Protein AF-A0A815U1X1-F1 (afdb_monomer_lite)

Radius of gyration: 71.99 Å; chains: 1; bounding box: 160×28×214 Å

Structure (mmCIF, N/CA/C/O backbone):
data_AF-A0A815U1X1-F1
#
_entry.id   AF-A0A815U1X1-F1
#
loop_
_atom_site.group_PDB
_atom_site.id
_atom_site.type_symbol
_atom_site.label_atom_id
_atom_site.label_alt_id
_atom_site.label_comp_id
_atom_site.label_asym_id
_atom_site.label_entity_id
_atom_site.label_seq_id
_atom_site.pdbx_PDB_ins_code
_atom_site.Cartn_x
_atom_site.Cartn_y
_atom_site.Cartn_z
_atom_site.occupancy
_atom_site.B_iso_or_equiv
_atom_site.auth_seq_id
_atom_site.auth_comp_id
_atom_site.auth_asym_id
_atom_site.auth_atom_id
_atom_site.pdbx_PDB_model_num
ATOM 1 N N . MET A 1 1 ? 58.612 -5.888 -75.282 1.00 48.06 1 MET A N 1
ATOM 2 C CA . MET A 1 1 ? 57.190 -5.594 -75.010 1.00 48.06 1 MET A CA 1
ATOM 3 C C . MET A 1 1 ? 57.140 -4.484 -73.972 1.00 48.06 1 MET A C 1
ATOM 5 O O . MET A 1 1 ? 57.534 -4.739 -72.843 1.00 48.06 1 MET A O 1
ATOM 9 N N . LEU A 1 2 ? 56.765 -3.254 -74.343 1.00 47.25 2 LEU A N 1
ATOM 10 C CA . LEU A 1 2 ? 56.445 -2.234 -73.338 1.00 47.25 2 LEU A CA 1
ATOM 11 C C . LEU A 1 2 ? 55.092 -2.602 -72.718 1.00 47.25 2 LEU A C 1
ATOM 13 O O . LEU A 1 2 ? 54.113 -2.748 -73.446 1.00 47.25 2 LEU A O 1
ATOM 17 N N . ALA A 1 3 ? 55.050 -2.775 -71.399 1.00 50.69 3 ALA A N 1
ATOM 18 C CA . ALA A 1 3 ? 53.805 -2.971 -70.672 1.00 50.69 3 ALA A CA 1
ATOM 19 C C . ALA A 1 3 ? 53.065 -1.628 -70.589 1.00 50.69 3 ALA A C 1
ATOM 21 O O . ALA A 1 3 ? 53.563 -0.683 -69.979 1.00 50.69 3 ALA A O 1
ATOM 22 N N . ALA A 1 4 ? 51.900 -1.525 -71.229 1.00 53.97 4 ALA A N 1
ATOM 23 C CA . ALA A 1 4 ? 50.999 -0.398 -71.025 1.00 53.97 4 ALA A CA 1
ATOM 24 C C . ALA A 1 4 ? 50.339 -0.545 -69.646 1.00 53.97 4 ALA A C 1
ATOM 26 O O . ALA A 1 4 ? 49.766 -1.592 -69.345 1.00 53.97 4 ALA A O 1
ATOM 27 N N . VAL A 1 5 ? 50.427 0.491 -68.809 1.00 54.84 5 VAL A N 1
ATOM 28 C CA . VAL A 1 5 ? 49.769 0.525 -67.495 1.00 54.84 5 VAL A CA 1
ATOM 29 C C . VAL A 1 5 ? 48.574 1.467 -67.596 1.00 54.84 5 VAL A C 1
ATOM 31 O O . VAL A 1 5 ? 48.731 2.652 -67.896 1.00 54.84 5 VAL A O 1
ATOM 34 N N . ALA A 1 6 ? 47.372 0.936 -67.376 1.00 53.78 6 ALA A N 1
ATOM 35 C CA . ALA A 1 6 ? 46.164 1.740 -67.255 1.00 53.78 6 ALA A CA 1
ATOM 36 C C . ALA A 1 6 ? 46.082 2.291 -65.826 1.00 53.78 6 ALA A C 1
ATOM 38 O O . ALA A 1 6 ? 45.964 1.523 -64.872 1.00 53.78 6 ALA A O 1
ATOM 39 N N . VAL A 1 7 ? 46.154 3.615 -65.676 1.00 57.34 7 VAL A N 1
ATOM 40 C CA . VAL A 1 7 ? 45.977 4.281 -64.378 1.00 57.34 7 VAL A CA 1
ATOM 41 C C . VAL A 1 7 ? 44.582 4.912 -64.352 1.00 57.34 7 VAL A C 1
ATOM 43 O O . VAL A 1 7 ? 44.290 5.757 -65.206 1.00 57.34 7 VAL A O 1
ATOM 46 N N . PRO A 1 8 ? 43.694 4.519 -63.421 1.00 58.81 8 PRO A N 1
ATOM 47 C CA . PRO A 1 8 ? 42.393 5.161 -63.276 1.00 58.81 8 PRO A CA 1
ATOM 48 C C . PRO A 1 8 ? 42.561 6.600 -62.769 1.00 58.81 8 PRO A C 1
ATOM 50 O O . PRO A 1 8 ? 43.298 6.854 -61.818 1.00 58.81 8 PRO A O 1
ATOM 53 N N . VAL A 1 9 ? 41.870 7.549 -63.404 1.00 64.00 9 VAL A N 1
ATOM 54 C CA . VAL A 1 9 ? 41.853 8.969 -63.030 1.00 64.00 9 VAL A CA 1
ATOM 55 C C . VAL A 1 9 ? 40.428 9.385 -62.683 1.00 64.00 9 VAL A C 1
ATOM 57 O O . VAL A 1 9 ? 39.511 9.251 -63.496 1.00 64.00 9 VAL A O 1
ATOM 60 N N . LEU A 1 10 ? 40.257 9.909 -61.468 1.00 64.38 10 LEU A N 1
ATOM 61 C CA . LEU A 1 10 ? 39.007 10.484 -60.978 1.00 64.38 10 LEU A CA 1
ATOM 62 C C . LEU A 1 10 ? 38.725 11.812 -61.696 1.00 64.38 10 LEU A C 1
ATOM 64 O O . LEU A 1 10 ? 39.576 12.701 -61.682 1.00 64.38 10 LEU A O 1
ATOM 68 N N . LEU A 1 11 ? 37.549 11.953 -62.315 1.00 57.94 11 LEU A N 1
ATOM 69 C CA . LEU A 1 11 ? 37.237 13.099 -63.181 1.00 57.94 11 LEU A CA 1
ATOM 70 C C . LEU A 1 11 ? 36.254 14.091 -62.556 1.00 57.94 11 LEU A C 1
ATOM 72 O O . LEU A 1 11 ? 36.416 15.298 -62.719 1.00 57.94 11 LEU A O 1
ATOM 76 N N . SER A 1 12 ? 35.214 13.607 -61.872 1.00 61.78 12 SER A N 1
ATOM 77 C CA . SER A 1 12 ? 34.188 14.466 -61.270 1.00 61.78 12 SER A CA 1
ATOM 78 C C . SER A 1 12 ? 33.298 13.687 -60.298 1.00 61.78 12 SER A C 1
ATOM 80 O O . SER A 1 12 ? 32.981 12.522 -60.550 1.00 61.78 12 SER A O 1
ATOM 82 N N . ILE A 1 13 ? 32.868 14.354 -59.222 1.00 64.38 13 ILE A N 1
ATOM 83 C CA . ILE A 1 13 ? 31.785 13.919 -58.332 1.00 64.38 13 ILE A CA 1
ATOM 84 C C . ILE A 1 13 ? 30.578 14.806 -58.650 1.00 64.38 13 ILE A C 1
ATOM 86 O O . ILE A 1 13 ? 30.693 16.031 -58.566 1.00 64.38 13 ILE A O 1
ATOM 90 N N . LYS A 1 14 ? 29.446 14.218 -59.045 1.00 59.94 14 LYS A N 1
ATOM 91 C CA . LYS A 1 14 ? 28.206 14.954 -59.350 1.00 59.94 14 LYS A CA 1
ATOM 92 C C . LYS A 1 14 ? 27.026 14.440 -58.529 1.00 59.94 14 LYS A C 1
ATOM 94 O O . LYS A 1 14 ? 26.988 13.272 -58.163 1.00 59.94 14 LYS A O 1
ATOM 99 N N . ASP A 1 15 ? 26.118 15.380 -58.266 1.00 56.38 15 ASP A N 1
ATOM 100 C CA . ASP A 1 15 ? 24.797 15.276 -57.642 1.00 56.38 15 ASP A CA 1
ATOM 101 C C . ASP A 1 15 ? 24.687 14.403 -56.387 1.00 56.38 15 ASP A C 1
ATOM 103 O O . ASP A 1 15 ? 24.644 13.177 -56.423 1.00 56.38 15 ASP A O 1
ATOM 107 N N . LYS A 1 16 ? 24.562 15.095 -55.248 1.00 64.31 16 LYS A N 1
ATOM 108 C CA . LYS A 1 16 ? 24.238 14.521 -53.945 1.00 64.31 16 LYS A CA 1
ATOM 109 C C . LYS A 1 16 ? 22.719 14.522 -53.781 1.00 64.31 16 LYS A C 1
ATOM 111 O O . LYS A 1 16 ? 22.148 15.471 -53.245 1.00 64.31 16 LYS A O 1
ATOM 116 N N . ALA A 1 17 ? 22.050 13.494 -54.292 1.00 61.47 17 ALA A N 1
ATOM 117 C CA . ALA A 1 17 ? 20.625 13.314 -54.034 1.00 61.47 17 ALA A CA 1
ATOM 118 C C . ALA A 1 17 ? 20.450 12.715 -52.632 1.00 61.47 17 ALA A C 1
ATOM 120 O O . ALA A 1 17 ? 20.923 11.607 -52.365 1.00 61.47 17 ALA A O 1
ATOM 121 N N . THR A 1 18 ? 19.789 13.455 -51.740 1.00 78.25 18 THR A N 1
ATOM 122 C CA . THR A 1 18 ? 19.494 12.999 -50.378 1.00 78.25 18 THR A CA 1
ATOM 123 C C . THR A 1 18 ? 18.019 12.641 -50.273 1.00 78.25 18 THR A C 1
ATOM 125 O O . THR A 1 18 ? 17.157 13.501 -50.448 1.00 78.25 18 THR A O 1
ATOM 128 N N . LYS A 1 19 ? 17.720 11.378 -49.965 1.00 85.44 19 LYS A N 1
ATOM 129 C CA . LYS A 1 19 ? 16.368 10.927 -49.621 1.00 85.44 19 LYS A CA 1
ATOM 130 C C . LYS A 1 19 ? 16.269 10.741 -48.112 1.00 85.44 19 LYS A C 1
ATOM 132 O O . LYS A 1 19 ? 17.116 10.075 -47.521 1.00 85.44 19 LYS A O 1
ATOM 137 N N . THR A 1 20 ? 15.214 11.285 -47.518 1.00 90.25 20 THR A N 1
ATOM 138 C CA . THR A 1 20 ? 14.923 11.154 -46.087 1.00 90.25 20 THR A CA 1
ATOM 139 C C . THR A 1 20 ? 13.745 10.211 -45.884 1.00 90.25 20 THR A C 1
ATOM 141 O O . THR A 1 20 ? 12.728 10.325 -46.569 1.00 90.25 20 THR A O 1
ATOM 144 N N . GLU A 1 21 ? 13.878 9.281 -44.947 1.00 89.94 21 GLU A N 1
ATOM 145 C CA . GLU A 1 21 ? 12.847 8.313 -44.576 1.00 89.94 21 GLU A CA 1
ATOM 146 C C . GLU A 1 21 ? 12.714 8.277 -43.050 1.00 89.94 21 GLU A C 1
ATOM 148 O O . GLU A 1 21 ? 13.708 8.100 -42.348 1.00 89.94 21 GLU A O 1
ATOM 153 N N . LEU A 1 22 ? 11.498 8.457 -42.529 1.00 89.31 22 LEU A N 1
ATOM 154 C CA . LEU A 1 22 ? 11.215 8.307 -41.102 1.00 89.31 22 LEU A CA 1
ATOM 155 C C . LEU A 1 22 ? 10.806 6.858 -40.825 1.00 89.31 22 LEU A C 1
ATOM 157 O O . LEU A 1 22 ? 9.785 6.390 -41.326 1.00 89.31 22 LEU A O 1
ATOM 161 N N . LEU A 1 23 ? 11.608 6.159 -40.033 1.00 84.44 23 LEU A N 1
ATOM 162 C CA . LEU A 1 23 ? 11.373 4.782 -39.621 1.00 84.44 23 LEU A CA 1
ATOM 163 C C . LEU A 1 23 ? 10.485 4.726 -38.366 1.00 84.44 23 LEU A C 1
ATOM 165 O O . LEU A 1 23 ? 10.439 5.688 -37.584 1.00 84.44 23 LEU A O 1
ATOM 169 N N . PRO A 1 24 ? 9.798 3.592 -38.127 1.00 77.44 24 PRO A N 1
ATOM 170 C CA . PRO A 1 24 ? 9.065 3.380 -36.885 1.00 77.44 24 PRO A CA 1
ATOM 171 C C . PRO A 1 24 ? 9.994 3.526 -35.670 1.00 77.44 24 PRO A C 1
ATOM 173 O O . PRO A 1 24 ? 11.167 3.162 -35.720 1.00 77.44 24 PRO A O 1
ATOM 176 N N . GLY A 1 25 ? 9.480 4.105 -34.584 1.00 74.69 25 GLY A N 1
ATOM 177 C CA . GLY A 1 25 ? 10.291 4.439 -33.408 1.00 74.69 25 GLY A CA 1
ATOM 178 C C . GLY A 1 25 ? 11.064 5.762 -33.513 1.00 74.69 25 GLY A C 1
ATOM 179 O O . GLY A 1 25 ? 11.839 6.072 -32.619 1.00 74.69 25 GLY A O 1
ATOM 180 N N . GLY A 1 26 ? 10.846 6.570 -34.559 1.00 84.12 26 GLY A N 1
ATOM 181 C CA . GLY A 1 26 ? 11.350 7.951 -34.633 1.00 84.12 26 GLY A CA 1
ATOM 182 C C . GLY A 1 26 ? 12.778 8.099 -35.167 1.00 84.12 26 GLY A C 1
ATOM 183 O O . GLY A 1 26 ? 13.340 9.193 -35.123 1.00 84.12 26 GLY A O 1
ATOM 184 N N . VAL A 1 27 ? 13.365 7.021 -35.692 1.00 88.31 27 VAL A N 1
ATOM 185 C CA . VAL A 1 27 ? 14.678 7.060 -36.347 1.00 88.31 27 VAL A CA 1
ATOM 186 C C . VAL A 1 27 ? 14.530 7.618 -37.756 1.00 88.31 27 VAL A C 1
ATOM 188 O O . VAL A 1 27 ? 13.728 7.138 -38.548 1.00 88.31 27 VAL A O 1
ATOM 191 N N . THR A 1 28 ? 15.326 8.620 -38.100 1.00 92.06 28 THR A N 1
ATOM 192 C CA . THR A 1 28 ? 15.390 9.183 -39.449 1.00 92.06 28 THR A CA 1
ATOM 193 C C . THR A 1 28 ? 16.570 8.583 -40.202 1.00 92.06 28 THR A C 1
ATOM 195 O O . THR A 1 28 ? 17.709 8.653 -39.742 1.00 92.06 28 THR A O 1
ATOM 198 N N . LYS A 1 29 ? 16.311 8.010 -41.374 1.00 91.56 29 LYS A N 1
ATOM 199 C CA . LYS A 1 29 ? 17.320 7.498 -42.300 1.00 91.56 29 LYS A CA 1
ATOM 200 C C . LYS A 1 29 ? 17.546 8.508 -43.423 1.00 91.56 29 LYS A C 1
ATOM 202 O O . LYS A 1 29 ? 16.625 8.829 -44.173 1.00 91.56 29 LYS A O 1
ATOM 207 N N . TYR A 1 30 ? 18.787 8.945 -43.585 1.00 89.94 30 TYR A N 1
ATOM 208 C CA . TYR A 1 30 ? 19.246 9.710 -44.739 1.00 89.94 30 TYR A CA 1
ATOM 209 C C . TYR A 1 30 ? 19.979 8.778 -45.696 1.00 89.94 30 TYR A C 1
ATOM 211 O O . TYR A 1 30 ? 20.942 8.115 -45.316 1.00 89.94 30 TYR A O 1
ATOM 219 N N . THR A 1 31 ? 19.520 8.728 -46.940 1.00 90.50 31 THR A N 1
ATOM 220 C CA . THR A 1 31 ? 20.184 8.009 -48.028 1.00 90.50 31 THR A CA 1
ATOM 221 C C . THR A 1 31 ? 20.837 9.029 -48.936 1.00 90.50 31 THR A C 1
ATOM 223 O O . THR A 1 31 ? 20.145 9.891 -49.475 1.00 90.50 31 THR A O 1
ATOM 226 N N . THR A 1 32 ? 22.151 8.939 -49.094 1.00 86.56 32 THR A N 1
ATOM 227 C CA . THR A 1 32 ? 22.923 9.811 -49.978 1.00 86.56 32 THR A CA 1
ATOM 228 C C . THR A 1 32 ? 23.381 9.005 -51.184 1.00 86.56 32 THR A C 1
ATOM 230 O O . THR A 1 32 ? 24.134 8.047 -51.023 1.00 86.56 32 THR A O 1
ATOM 233 N N . MET A 1 33 ? 22.966 9.401 -52.387 1.00 82.56 33 MET A N 1
ATOM 234 C CA . MET A 1 33 ? 23.568 8.889 -53.620 1.00 82.56 33 MET A CA 1
ATOM 235 C C . MET A 1 33 ? 24.713 9.799 -54.050 1.00 82.56 33 MET A C 1
ATOM 237 O O . MET A 1 33 ? 24.538 11.012 -54.132 1.00 82.56 33 MET A O 1
ATOM 241 N N . THR A 1 34 ? 25.874 9.210 -54.327 1.00 82.25 34 THR A N 1
ATOM 242 C CA . THR A 1 34 ? 27.040 9.911 -54.876 1.00 82.25 34 THR A CA 1
ATOM 243 C C . THR A 1 34 ? 27.426 9.282 -56.207 1.00 82.25 34 THR A C 1
ATOM 245 O O . THR A 1 34 ? 27.754 8.095 -56.254 1.00 82.25 34 THR A O 1
ATOM 248 N N . GLN A 1 35 ? 27.410 10.070 -57.285 1.00 80.81 35 GLN A N 1
ATOM 249 C CA . GLN A 1 35 ? 27.898 9.637 -58.591 1.00 80.81 35 GLN A CA 1
ATOM 250 C C . GLN A 1 35 ? 29.371 10.020 -58.755 1.00 80.81 35 GLN A C 1
ATOM 252 O O . GLN A 1 35 ? 29.742 11.191 -58.650 1.00 80.81 35 GLN A O 1
ATOM 257 N N . THR A 1 36 ? 30.206 9.032 -59.060 1.00 80.12 36 THR A N 1
ATOM 258 C CA . THR A 1 36 ? 31.642 9.201 -59.285 1.00 80.12 36 THR A CA 1
ATOM 259 C C . THR A 1 36 ? 31.995 8.765 -60.698 1.00 80.12 36 THR A C 1
ATOM 261 O O . THR A 1 36 ? 31.753 7.621 -61.071 1.00 80.12 36 THR A O 1
ATOM 264 N N . ASN A 1 37 ? 32.577 9.665 -61.488 1.00 76.81 37 ASN A N 1
ATOM 265 C CA . ASN A 1 37 ? 33.017 9.355 -62.846 1.00 76.81 37 ASN A CA 1
ATOM 266 C C . ASN A 1 37 ? 34.539 9.173 -62.888 1.00 76.81 37 ASN A C 1
ATOM 268 O O . ASN A 1 37 ? 35.291 10.084 -62.523 1.00 76.81 37 ASN A O 1
ATOM 272 N N . THR A 1 38 ? 34.976 8.015 -63.377 1.00 72.56 38 THR A N 1
ATOM 273 C CA . THR A 1 38 ? 36.385 7.627 -63.506 1.00 72.56 38 THR A CA 1
ATOM 274 C C . THR A 1 38 ? 36.670 7.286 -64.962 1.00 72.56 38 THR A C 1
ATOM 276 O O . THR A 1 38 ? 35.846 6.687 -65.645 1.00 72.56 38 THR A O 1
ATOM 279 N N . THR A 1 39 ? 37.844 7.650 -65.460 1.00 68.25 39 THR A N 1
ATOM 280 C CA . THR A 1 39 ? 38.294 7.258 -66.802 1.00 68.25 39 THR A CA 1
ATOM 281 C C . THR A 1 39 ? 39.676 6.632 -66.671 1.00 68.25 39 THR A C 1
ATOM 283 O O . THR A 1 39 ? 40.461 7.032 -65.806 1.00 68.25 39 THR A O 1
ATOM 286 N N . ALA A 1 40 ? 40.004 5.654 -67.507 1.00 61.97 40 ALA A N 1
ATOM 287 C CA . ALA A 1 40 ? 41.364 5.132 -67.552 1.00 61.97 40 ALA A CA 1
ATOM 288 C C . ALA A 1 40 ? 42.228 6.025 -68.455 1.00 61.97 40 ALA A C 1
ATOM 290 O O . ALA A 1 40 ? 41.825 6.380 -69.566 1.00 61.97 40 ALA A O 1
ATOM 291 N N . ARG A 1 41 ? 43.423 6.394 -67.978 1.00 59.72 41 ARG A N 1
ATOM 292 C CA . ARG A 1 41 ? 44.488 6.932 -68.831 1.00 59.72 41 ARG A CA 1
ATOM 293 C C . ARG A 1 41 ? 45.467 5.812 -69.147 1.00 59.72 41 ARG A C 1
ATOM 295 O O . ARG A 1 41 ? 46.043 5.218 -68.234 1.00 59.72 41 ARG A O 1
ATOM 302 N N . VAL A 1 42 ? 45.667 5.541 -70.433 1.00 56.12 42 VAL A N 1
ATOM 303 C CA . VAL A 1 42 ? 46.695 4.605 -70.896 1.00 56.12 42 VAL A CA 1
ATOM 304 C C . VAL A 1 42 ? 47.995 5.382 -71.082 1.00 56.12 42 VAL A C 1
ATOM 306 O O . VAL A 1 42 ? 48.084 6.282 -71.920 1.00 56.12 42 VAL A O 1
ATOM 309 N N . LEU A 1 43 ? 49.004 5.059 -70.274 1.00 54.38 43 LEU A N 1
ATOM 310 C CA . LEU A 1 43 ? 50.344 5.629 -70.397 1.00 54.38 43 LEU A CA 1
ATOM 311 C C . LEU A 1 43 ? 51.246 4.654 -71.160 1.00 54.38 43 LEU A C 1
ATOM 313 O O . LEU A 1 43 ? 51.447 3.516 -70.732 1.00 54.38 43 LEU A O 1
ATOM 317 N N . ALA A 1 44 ? 51.801 5.112 -72.283 1.00 50.16 44 ALA A N 1
ATOM 318 C CA . ALA A 1 44 ? 52.798 4.387 -73.067 1.00 50.16 44 ALA A CA 1
ATOM 319 C C . ALA A 1 44 ? 53.959 5.339 -73.423 1.00 50.16 44 ALA A C 1
ATOM 321 O O . ALA A 1 44 ? 53.914 6.054 -74.420 1.00 50.16 44 ALA A O 1
ATOM 322 N N . GLY A 1 45 ? 55.006 5.372 -72.591 1.00 58.34 45 GLY A N 1
ATOM 323 C CA . GLY A 1 45 ? 56.146 6.291 -72.761 1.00 58.34 45 GLY A CA 1
ATOM 324 C C . GLY A 1 45 ? 55.831 7.760 -72.411 1.00 58.34 45 GLY A C 1
ATOM 325 O O . GLY A 1 45 ? 54.919 8.029 -71.637 1.00 58.34 45 GLY A O 1
ATOM 326 N N . VAL A 1 46 ? 56.596 8.717 -72.967 1.00 49.72 46 VAL A N 1
ATOM 327 C CA . VAL A 1 46 ? 56.480 10.182 -72.708 1.00 49.72 46 VAL A CA 1
ATOM 328 C C . VAL A 1 46 ? 55.245 10.820 -73.387 1.00 49.72 46 VAL A C 1
ATOM 330 O O . VAL A 1 46 ? 55.005 12.016 -73.252 1.00 49.72 46 VAL A O 1
ATOM 333 N N . PHE A 1 47 ? 54.421 10.040 -74.095 1.00 46.00 47 PHE A N 1
ATOM 334 C CA . PHE A 1 47 ? 53.218 10.521 -74.780 1.00 46.00 47 PHE A CA 1
ATOM 335 C C . PHE A 1 47 ? 51.941 9.949 -74.148 1.00 46.00 47 PHE A C 1
ATOM 337 O O . PHE A 1 47 ? 51.799 8.742 -73.958 1.00 46.00 47 PHE A O 1
ATOM 344 N N . THR A 1 48 ? 50.981 10.823 -73.841 1.00 47.50 48 THR A N 1
ATOM 345 C CA . THR A 1 48 ? 49.633 10.446 -73.390 1.00 47.50 48 THR A CA 1
ATOM 346 C C . THR A 1 48 ? 48.753 10.099 -74.595 1.00 47.50 48 THR A C 1
ATOM 348 O O . THR A 1 48 ? 48.476 10.976 -75.415 1.00 47.50 48 THR A O 1
ATOM 351 N N . LEU A 1 49 ? 48.283 8.852 -74.700 1.00 48.81 49 LEU A N 1
ATOM 352 C CA . LEU A 1 49 ? 47.389 8.391 -75.771 1.00 48.81 49 LEU A CA 1
ATOM 353 C C . LEU A 1 49 ? 45.942 8.326 -75.261 1.00 48.81 49 LEU A C 1
ATOM 355 O O . LEU A 1 49 ? 45.496 7.284 -74.801 1.00 48.81 49 LEU A O 1
ATOM 359 N N . GLY A 1 50 ? 45.219 9.445 -75.363 1.00 54.88 50 GLY A N 1
ATOM 360 C CA . GLY A 1 50 ? 43.752 9.498 -75.273 1.00 54.88 50 GLY A CA 1
ATOM 361 C C . GLY A 1 50 ? 43.102 9.106 -73.933 1.00 54.88 50 GLY A C 1
ATOM 362 O O . GLY A 1 50 ? 43.711 8.535 -73.032 1.00 54.88 50 GLY A O 1
ATOM 363 N N . PHE A 1 51 ? 41.825 9.461 -73.795 1.00 52.62 51 PHE A N 1
ATOM 364 C CA . PHE A 1 51 ? 40.953 9.006 -72.712 1.00 52.62 51 PHE A CA 1
ATOM 365 C C . PHE A 1 51 ? 40.193 7.762 -73.186 1.00 52.62 51 PHE A C 1
ATOM 367 O O . PHE A 1 51 ? 39.574 7.802 -74.248 1.00 52.62 51 PHE A O 1
ATOM 374 N N . THR A 1 52 ? 40.231 6.671 -72.423 1.00 57.16 52 THR A N 1
ATOM 375 C CA . THR A 1 52 ? 39.397 5.482 -72.675 1.00 57.16 52 THR A CA 1
ATOM 376 C C . THR A 1 52 ? 38.179 5.486 -71.752 1.00 57.16 52 THR A C 1
ATOM 378 O O . THR A 1 52 ? 38.321 5.901 -70.602 1.00 57.16 52 THR A O 1
ATOM 381 N N . GLU A 1 53 ? 37.032 5.055 -72.296 1.00 58.59 53 GLU A N 1
ATOM 382 C CA . GLU A 1 53 ? 35.679 4.893 -71.718 1.00 58.59 53 GLU A CA 1
ATOM 383 C C . GLU A 1 53 ? 35.418 5.490 -70.321 1.00 58.59 53 GLU A C 1
ATOM 385 O O . GLU A 1 53 ? 36.063 5.168 -69.322 1.00 58.59 53 GLU A O 1
ATOM 390 N N . LEU A 1 54 ? 34.402 6.355 -70.242 1.00 65.50 54 LEU A N 1
ATOM 391 C CA . LEU A 1 54 ? 33.929 6.912 -68.980 1.00 65.50 54 LEU A CA 1
ATOM 392 C C . LEU A 1 54 ? 33.178 5.830 -68.193 1.00 65.50 54 LEU A C 1
ATOM 394 O O . LEU A 1 54 ? 32.098 5.408 -68.598 1.00 65.50 54 LEU A O 1
ATOM 398 N N . MET A 1 55 ? 33.725 5.422 -67.051 1.00 70.44 55 MET A N 1
ATOM 399 C CA . MET A 1 55 ? 33.055 4.535 -66.104 1.00 70.44 55 MET A CA 1
ATOM 400 C C . MET A 1 55 ? 32.351 5.377 -65.042 1.00 70.44 55 MET A C 1
ATOM 402 O O . MET A 1 55 ? 32.974 6.185 -64.348 1.00 70.44 55 MET A O 1
ATOM 406 N N . THR A 1 56 ? 31.042 5.188 -64.909 1.00 74.69 56 THR A N 1
ATOM 407 C CA . THR A 1 56 ? 30.229 5.835 -63.877 1.00 74.69 56 THR A CA 1
ATOM 408 C C . THR A 1 56 ? 29.960 4.856 -62.739 1.00 74.69 56 THR A C 1
ATOM 410 O O . THR A 1 56 ? 29.405 3.782 -62.954 1.00 74.69 56 THR A O 1
ATOM 413 N N . HIS A 1 57 ? 30.314 5.248 -61.516 1.00 77.12 57 HIS A N 1
ATOM 414 C CA . HIS A 1 57 ? 30.022 4.519 -60.286 1.00 77.12 57 HIS A CA 1
ATOM 415 C C . HIS A 1 57 ? 28.967 5.264 -59.470 1.00 77.12 57 HIS A C 1
ATOM 417 O O . HIS A 1 57 ? 29.053 6.481 -59.305 1.00 77.12 57 HIS A O 1
ATOM 423 N N . TYR A 1 58 ? 28.004 4.527 -58.922 1.00 77.94 58 TYR A N 1
ATOM 424 C CA . TYR A 1 58 ? 27.035 5.047 -57.964 1.00 77.94 58 TYR A CA 1
ATOM 425 C C . TYR A 1 58 ? 27.287 4.402 -56.609 1.00 77.94 58 TYR A C 1
ATOM 427 O O . TYR A 1 58 ? 27.292 3.176 -56.498 1.00 77.94 58 TYR A O 1
ATOM 435 N N . THR A 1 59 ? 27.479 5.232 -55.590 1.00 80.75 59 THR A N 1
ATOM 436 C CA . THR A 1 59 ? 27.616 4.779 -54.206 1.00 80.75 59 THR A CA 1
ATOM 437 C C . THR A 1 59 ? 26.432 5.293 -53.405 1.00 80.75 59 THR A C 1
ATOM 439 O O . THR A 1 59 ? 26.182 6.500 -53.377 1.00 80.75 59 THR A O 1
ATOM 442 N N . GLU A 1 60 ? 25.716 4.383 -52.747 1.00 85.25 60 GLU A N 1
ATOM 443 C CA . GLU A 1 60 ? 24.703 4.721 -51.749 1.00 85.25 60 GLU A CA 1
ATOM 444 C C . GLU A 1 60 ? 25.319 4.644 -50.352 1.00 85.25 60 GLU A C 1
ATOM 446 O O . GLU A 1 60 ? 25.870 3.609 -49.977 1.00 85.25 60 GLU A O 1
ATOM 451 N N . SER A 1 61 ? 25.217 5.722 -49.575 1.00 86.00 61 SER A N 1
ATOM 452 C CA . SER A 1 61 ? 25.521 5.703 -48.141 1.00 86.00 61 SER A CA 1
ATOM 453 C C . SER A 1 61 ? 24.263 5.964 -47.321 1.00 86.00 61 SER A C 1
ATOM 455 O O . SER A 1 61 ? 23.382 6.736 -47.718 1.00 86.00 61 SER A O 1
ATOM 457 N N . TYR A 1 62 ? 24.175 5.312 -46.163 1.00 89.31 62 TYR A N 1
ATOM 458 C CA . TYR A 1 62 ? 23.061 5.454 -45.235 1.00 89.31 62 TYR A CA 1
ATOM 459 C C . TYR A 1 62 ? 23.557 6.073 -43.937 1.00 89.31 62 TYR A C 1
ATOM 461 O O . TYR A 1 62 ? 24.619 5.711 -43.445 1.00 89.31 62 TYR A O 1
ATOM 469 N N . HIS A 1 63 ? 22.770 6.980 -43.373 1.00 90.44 63 HIS A N 1
ATOM 470 C CA . HIS A 1 63 ? 23.040 7.593 -42.081 1.00 90.44 63 HIS A CA 1
ATOM 471 C C . HIS A 1 63 ? 21.751 7.621 -41.264 1.00 90.44 63 HIS A C 1
ATOM 473 O O . HIS A 1 63 ? 20.730 8.130 -41.730 1.00 90.44 63 HIS A O 1
ATOM 479 N N . TYR A 1 64 ? 21.789 7.064 -40.060 1.00 90.44 64 TYR A N 1
ATOM 480 C CA . TYR A 1 64 ? 20.639 6.947 -39.168 1.00 90.44 64 TYR A CA 1
ATOM 481 C C . TYR A 1 64 ? 20.771 7.944 -38.023 1.00 90.44 64 TYR A C 1
ATOM 483 O O . TYR A 1 64 ? 21.846 8.084 -37.441 1.00 90.44 64 TYR A O 1
ATOM 491 N N . PHE A 1 65 ? 19.676 8.624 -37.694 1.00 89.69 65 PHE A N 1
ATOM 492 C CA . PHE A 1 65 ? 19.621 9.613 -36.624 1.00 89.69 65 PHE A CA 1
ATOM 493 C C . PHE A 1 65 ? 18.381 9.437 -35.759 1.00 89.69 65 PHE A C 1
ATOM 495 O O . PHE A 1 65 ? 17.329 9.044 -36.256 1.00 89.69 65 PHE A O 1
ATOM 502 N N . TYR A 1 66 ? 18.471 9.810 -34.488 1.00 88.44 66 TYR A N 1
ATOM 503 C CA . TYR A 1 66 ? 17.312 9.997 -33.620 1.00 88.44 66 TYR A CA 1
ATOM 504 C C . TYR A 1 66 ? 17.286 11.448 -33.137 1.00 88.44 66 TYR A C 1
ATOM 506 O O . TYR A 1 66 ? 18.167 11.891 -32.398 1.00 88.44 66 TYR A O 1
ATOM 514 N N . GLY A 1 67 ? 16.313 12.226 -33.620 1.00 87.06 67 GLY A N 1
ATOM 515 C CA . GLY A 1 67 ? 16.367 13.686 -33.519 1.00 87.06 67 GLY A CA 1
ATOM 516 C C . GLY A 1 67 ? 17.618 14.235 -34.217 1.00 87.06 67 GLY A C 1
ATOM 517 O O . GLY A 1 67 ? 17.806 14.013 -35.411 1.00 87.06 67 GLY A O 1
ATOM 518 N N . ASN A 1 68 ? 18.486 14.912 -33.461 1.00 87.38 68 ASN A N 1
ATOM 519 C CA . ASN A 1 68 ? 19.751 15.466 -33.965 1.00 87.38 68 ASN A CA 1
ATOM 520 C C . ASN A 1 68 ? 20.955 14.532 -33.760 1.00 87.38 68 ASN A C 1
ATOM 522 O O . ASN A 1 68 ? 22.086 14.901 -34.074 1.00 87.38 68 ASN A O 1
ATOM 526 N N . GLU A 1 69 ? 20.738 13.347 -33.199 1.00 88.50 69 GLU A N 1
ATOM 527 C CA . GLU A 1 69 ? 21.819 12.481 -32.751 1.00 88.50 69 GLU A CA 1
ATOM 528 C C . GLU A 1 69 ? 22.135 11.394 -33.756 1.00 88.50 69 GLU A C 1
ATOM 530 O O . GLU A 1 69 ? 21.232 10.716 -34.242 1.00 88.50 69 GLU A O 1
ATOM 535 N N . TYR A 1 70 ? 23.419 11.225 -34.058 1.00 89.94 70 TYR A N 1
ATOM 536 C CA . TYR A 1 70 ? 23.880 10.239 -35.019 1.00 89.94 70 TYR A CA 1
ATOM 537 C C . TYR A 1 70 ? 23.940 8.844 -34.399 1.00 89.94 70 TYR A C 1
ATOM 539 O O . TYR A 1 70 ? 24.617 8.637 -33.395 1.00 89.94 70 TYR A O 1
ATOM 547 N N . LEU A 1 71 ? 23.255 7.887 -35.024 1.00 88.12 71 LEU A N 1
ATOM 548 C CA . LEU A 1 71 ? 23.175 6.503 -34.561 1.00 88.12 71 LEU A CA 1
ATOM 549 C C . LEU A 1 71 ? 24.070 5.541 -35.361 1.00 88.12 71 LEU A C 1
ATOM 551 O O . LEU A 1 71 ? 24.417 4.482 -34.852 1.00 88.12 71 LEU A O 1
ATOM 555 N N . GLY A 1 72 ? 24.465 5.886 -36.592 1.00 91.31 72 GLY A N 1
ATOM 556 C CA . GLY A 1 72 ? 25.414 5.088 -37.379 1.00 91.31 72 GLY A CA 1
ATOM 557 C C . GLY A 1 72 ? 25.070 4.969 -38.861 1.00 91.31 72 GLY A C 1
ATOM 558 O O . GLY A 1 72 ? 24.199 5.674 -39.374 1.00 91.31 72 GLY A O 1
ATOM 559 N N . GLU A 1 73 ? 25.763 4.058 -39.548 1.00 90.44 73 GLU A N 1
ATOM 560 C CA . GLU A 1 73 ? 25.669 3.872 -41.008 1.00 90.44 73 GLU A CA 1
ATOM 561 C C . GLU A 1 73 ? 24.854 2.639 -41.408 1.00 90.44 73 GLU A C 1
ATOM 563 O O . GLU A 1 73 ? 24.430 2.486 -42.553 1.00 90.44 73 GLU A O 1
ATOM 568 N N . THR A 1 74 ? 24.590 1.749 -40.453 1.00 88.75 74 THR A N 1
ATOM 569 C CA . THR A 1 74 ? 23.814 0.524 -40.664 1.00 88.75 74 THR A CA 1
ATOM 570 C C . THR A 1 74 ? 22.647 0.449 -39.687 1.00 88.75 74 THR A C 1
ATOM 572 O O . THR A 1 74 ? 22.686 1.038 -38.609 1.00 88.75 74 THR A O 1
ATOM 575 N N . LYS A 1 75 ? 21.613 -0.323 -40.044 1.00 86.94 75 LYS A N 1
ATOM 576 C CA . LYS A 1 75 ? 20.460 -0.569 -39.164 1.00 86.94 75 LYS A CA 1
ATOM 577 C C . LYS A 1 75 ? 20.865 -1.157 -37.808 1.00 86.94 75 LYS A C 1
ATOM 579 O O . LYS A 1 75 ? 20.365 -0.707 -36.786 1.00 86.94 75 LYS A O 1
ATOM 584 N N . ASN A 1 76 ? 21.798 -2.112 -37.799 1.00 85.38 76 ASN A N 1
ATOM 585 C CA . ASN A 1 76 ? 22.249 -2.757 -36.562 1.00 85.38 76 ASN A CA 1
ATOM 586 C C . ASN A 1 76 ? 23.049 -1.792 -35.681 1.00 85.38 76 ASN A C 1
ATOM 588 O O . ASN A 1 76 ? 22.726 -1.662 -34.510 1.00 85.38 76 ASN A O 1
ATOM 592 N N . GLN A 1 77 ? 23.992 -1.030 -36.255 1.00 88.25 77 GLN A N 1
ATOM 593 C CA . GLN A 1 77 ? 24.695 0.024 -35.506 1.00 88.25 77 GLN A CA 1
ATOM 594 C C . GLN A 1 77 ? 23.716 1.034 -34.907 1.00 88.25 77 GLN A C 1
ATOM 596 O O . GLN A 1 77 ? 23.870 1.429 -33.755 1.00 88.25 77 GLN A O 1
ATOM 601 N N . ALA A 1 78 ? 22.692 1.419 -35.673 1.00 89.44 78 ALA A N 1
ATOM 602 C CA . ALA A 1 78 ? 21.697 2.364 -35.202 1.00 89.44 78 ALA A CA 1
ATOM 603 C C . ALA A 1 78 ? 20.846 1.803 -34.052 1.00 89.44 78 ALA A C 1
ATOM 605 O O . ALA A 1 78 ? 20.575 2.520 -33.088 1.00 89.44 78 ALA A O 1
ATOM 606 N N . ALA A 1 79 ? 20.458 0.528 -34.135 1.00 89.19 79 ALA A N 1
ATOM 607 C CA . ALA A 1 79 ? 19.734 -0.164 -33.075 1.00 89.19 79 ALA A CA 1
ATOM 608 C C . ALA A 1 79 ? 20.585 -0.312 -31.801 1.00 89.19 79 ALA A C 1
ATOM 610 O O . ALA A 1 79 ? 20.113 0.020 -30.714 1.00 89.19 79 ALA A O 1
ATOM 611 N N . ASP A 1 80 ? 21.851 -0.713 -31.938 1.00 88.00 80 ASP A N 1
ATOM 612 C CA . ASP A 1 80 ? 22.795 -0.842 -30.823 1.00 88.00 80 ASP A CA 1
ATOM 613 C C . ASP A 1 80 ? 23.051 0.505 -30.135 1.00 88.00 80 ASP A C 1
ATOM 615 O O . ASP A 1 80 ? 23.010 0.601 -28.905 1.00 88.00 80 ASP A O 1
ATOM 619 N N . ALA A 1 81 ? 23.269 1.568 -30.917 1.00 90.31 81 ALA A N 1
ATOM 620 C CA . ALA A 1 81 ? 23.474 2.918 -30.400 1.00 90.31 81 ALA A CA 1
ATOM 621 C C . ALA A 1 81 ? 22.237 3.428 -29.644 1.00 90.31 81 ALA A C 1
ATOM 623 O O . ALA A 1 81 ? 22.364 3.953 -28.535 1.00 90.31 81 ALA A O 1
ATOM 624 N N . ALA A 1 82 ? 21.039 3.223 -30.201 1.00 89.94 82 ALA A N 1
ATOM 625 C CA . ALA A 1 82 ? 19.786 3.579 -29.542 1.00 89.94 82 ALA A CA 1
ATOM 626 C C . ALA A 1 82 ? 19.586 2.795 -28.233 1.00 89.94 82 ALA A C 1
ATOM 628 O O . ALA A 1 82 ? 19.237 3.392 -27.214 1.00 89.94 82 ALA A O 1
ATOM 629 N N . ASN A 1 83 ? 19.873 1.489 -28.225 1.00 88.19 83 ASN A N 1
ATOM 630 C CA . ASN A 1 83 ? 19.778 0.642 -27.035 1.00 88.19 83 ASN A CA 1
ATOM 631 C C . ASN A 1 83 ? 20.759 1.076 -25.936 1.00 88.19 83 ASN A C 1
ATOM 633 O O . ASN A 1 83 ? 20.364 1.237 -24.782 1.00 88.19 83 ASN A O 1
ATOM 637 N N . LYS A 1 84 ? 22.023 1.333 -26.292 1.00 88.94 84 LYS A N 1
ATOM 638 C CA . LYS A 1 84 ? 23.032 1.830 -25.347 1.00 88.94 84 LYS A CA 1
ATOM 639 C C . LYS A 1 84 ? 22.588 3.138 -24.698 1.00 88.94 84 LYS A C 1
ATOM 641 O O . LYS A 1 84 ? 22.679 3.295 -23.484 1.00 88.94 84 LYS A O 1
ATOM 646 N N . LYS A 1 85 ? 22.057 4.059 -25.497 1.00 89.25 85 LYS A N 1
ATOM 647 C CA . LYS A 1 85 ? 21.570 5.336 -24.986 1.00 89.25 85 LYS A CA 1
ATOM 648 C C . LYS A 1 85 ? 20.333 5.178 -24.101 1.00 89.25 85 LYS A C 1
ATOM 650 O O . LYS A 1 85 ? 20.213 5.839 -23.073 1.00 89.25 85 LYS A O 1
ATOM 655 N N . ALA A 1 86 ? 19.426 4.274 -24.458 1.00 88.94 86 ALA A N 1
ATOM 656 C CA . ALA A 1 86 ? 18.268 3.962 -23.629 1.00 88.94 86 ALA A CA 1
ATOM 657 C C . ALA A 1 86 ? 18.682 3.450 -22.235 1.00 88.94 86 ALA A C 1
ATOM 659 O O . ALA A 1 86 ? 18.097 3.848 -21.230 1.00 88.94 86 ALA A O 1
ATOM 660 N N . LEU A 1 87 ? 19.744 2.639 -22.154 1.00 85.50 87 LEU A N 1
ATOM 661 C CA . LEU A 1 87 ? 20.313 2.172 -20.883 1.00 85.50 87 LEU A CA 1
ATOM 662 C C . LEU A 1 87 ? 20.884 3.312 -20.022 1.00 85.50 87 LEU A C 1
ATOM 664 O O . LEU A 1 87 ? 20.792 3.262 -18.789 1.00 85.50 87 LEU A O 1
ATOM 668 N N . GLU A 1 88 ? 21.455 4.345 -20.644 1.00 87.44 88 GLU A N 1
ATOM 669 C CA . GLU A 1 88 ? 21.924 5.546 -19.943 1.00 87.44 88 GLU A CA 1
ATOM 670 C C . GLU A 1 88 ? 20.749 6.306 -19.314 1.00 87.44 88 GLU A C 1
ATOM 672 O O . GLU A 1 88 ? 20.780 6.579 -18.113 1.00 87.44 88 GLU A O 1
ATOM 677 N N . PHE A 1 89 ? 19.668 6.533 -20.066 1.00 87.88 89 PHE A N 1
ATOM 678 C CA . PHE A 1 89 ? 18.444 7.155 -19.543 1.00 87.88 89 PHE A CA 1
ATOM 679 C C . PHE A 1 89 ? 17.782 6.322 -18.439 1.00 87.88 89 PHE A C 1
ATOM 681 O O . PHE A 1 89 ? 17.422 6.855 -17.389 1.00 87.88 89 PHE A O 1
ATOM 688 N N . CYS A 1 90 ? 17.713 4.996 -18.595 1.00 83.56 90 CYS A N 1
ATOM 689 C CA . CYS A 1 90 ? 17.263 4.098 -17.526 1.00 83.56 90 CYS A CA 1
ATOM 690 C C . CYS A 1 90 ? 18.106 4.243 -16.255 1.00 83.56 90 CYS A C 1
ATOM 692 O O . CYS A 1 90 ? 17.575 4.176 -15.150 1.00 83.56 90 CYS A O 1
ATOM 694 N N . SER A 1 91 ? 19.416 4.456 -16.394 1.00 81.00 91 SER A N 1
ATOM 695 C CA . SER A 1 91 ? 20.309 4.672 -15.250 1.00 81.00 91 SER A CA 1
ATOM 696 C C . SER A 1 91 ? 20.070 6.003 -14.542 1.00 81.00 91 SER A C 1
ATOM 698 O O . SER A 1 91 ? 20.399 6.124 -13.365 1.00 81.00 91 SER A O 1
ATOM 700 N N . GLN A 1 92 ? 19.510 6.980 -15.250 1.00 84.25 92 GLN A N 1
ATOM 701 C CA . GLN A 1 92 ? 19.141 8.294 -14.728 1.00 84.25 92 GLN A CA 1
ATOM 702 C C . GLN A 1 92 ? 17.704 8.322 -14.177 1.00 84.25 92 GLN A C 1
ATOM 704 O O . GLN A 1 92 ? 17.313 9.298 -13.546 1.00 84.25 92 GLN A O 1
ATOM 709 N N . GLY A 1 93 ? 16.926 7.249 -14.372 1.00 79.62 93 GLY A N 1
ATOM 710 C CA . GLY A 1 93 ? 15.506 7.188 -14.011 1.00 79.62 93 GLY A CA 1
ATOM 711 C C . GLY A 1 93 ? 14.574 7.845 -15.037 1.00 79.62 93 GLY A C 1
ATOM 712 O O . GLY A 1 93 ? 13.379 7.982 -14.784 1.00 79.62 93 GLY A O 1
ATOM 713 N N . GLU A 1 94 ? 15.090 8.226 -16.206 1.00 87.06 94 GLU A N 1
ATOM 714 C CA . GLU A 1 94 ? 14.328 8.834 -17.301 1.00 87.06 94 GLU A CA 1
ATOM 715 C C . GLU A 1 94 ? 13.686 7.739 -18.170 1.00 87.06 94 GLU A C 1
ATOM 717 O O . GLU A 1 94 ? 14.081 7.464 -19.305 1.00 87.06 94 GLU A O 1
ATOM 722 N N . PHE A 1 95 ? 12.709 7.031 -17.597 1.00 86.62 95 PHE A N 1
ATOM 723 C CA . PHE A 1 95 ? 12.123 5.844 -18.228 1.00 86.62 95 PHE A CA 1
ATOM 724 C C . PHE A 1 95 ? 11.309 6.147 -19.493 1.00 86.62 95 PHE A C 1
ATOM 726 O O . PHE A 1 95 ? 11.235 5.297 -20.378 1.00 86.62 95 PHE A O 1
ATOM 733 N N . GLU A 1 96 ? 10.725 7.341 -19.622 1.00 89.00 96 GLU A N 1
ATOM 734 C CA . GLU A 1 96 ? 9.989 7.737 -20.833 1.00 89.00 96 GLU A CA 1
ATOM 735 C C . GLU A 1 96 ? 10.934 8.003 -22.013 1.00 89.00 96 GLU A C 1
ATOM 737 O O . GLU A 1 96 ? 10.659 7.624 -23.154 1.00 89.00 96 GLU A O 1
ATOM 742 N N . GLU A 1 97 ? 12.088 8.607 -21.752 1.00 89.44 97 GLU A N 1
ATOM 743 C CA . GLU A 1 97 ? 13.154 8.844 -22.723 1.00 89.44 97 GLU A CA 1
ATOM 744 C C . GLU A 1 97 ? 13.771 7.516 -23.158 1.00 89.44 97 GLU A C 1
ATOM 746 O O . GLU A 1 97 ? 13.885 7.242 -24.359 1.00 89.44 97 GLU A O 1
ATOM 751 N N . ALA A 1 98 ? 14.071 6.650 -22.187 1.00 89.12 98 ALA A N 1
ATOM 752 C CA . ALA A 1 98 ? 14.546 5.298 -22.439 1.00 89.12 98 ALA A CA 1
ATOM 753 C C . ALA A 1 98 ? 13.543 4.490 -23.274 1.00 89.12 98 ALA A C 1
ATOM 755 O O . ALA A 1 98 ? 13.924 3.856 -24.258 1.00 89.12 98 ALA A O 1
ATOM 756 N N . LYS A 1 99 ? 12.245 4.566 -22.955 1.00 90.69 99 LYS A N 1
ATOM 757 C CA . LYS A 1 99 ? 11.172 3.896 -23.701 1.00 90.69 99 LYS A CA 1
ATOM 758 C C . LYS A 1 99 ? 11.169 4.290 -25.171 1.00 90.69 99 LYS A C 1
ATOM 760 O O . LYS A 1 99 ? 11.039 3.420 -26.035 1.00 90.69 99 LYS A O 1
ATOM 765 N N . LYS A 1 100 ? 11.310 5.579 -25.487 1.00 90.38 100 LYS A N 1
ATOM 766 C CA . LYS A 1 100 ? 11.348 6.035 -26.885 1.00 90.38 100 LYS A CA 1
ATOM 767 C C . LYS A 1 100 ? 12.530 5.406 -27.635 1.00 90.38 100 LYS A C 1
ATOM 769 O O . LYS A 1 100 ? 12.354 4.910 -28.745 1.00 90.38 100 LYS A O 1
ATOM 774 N 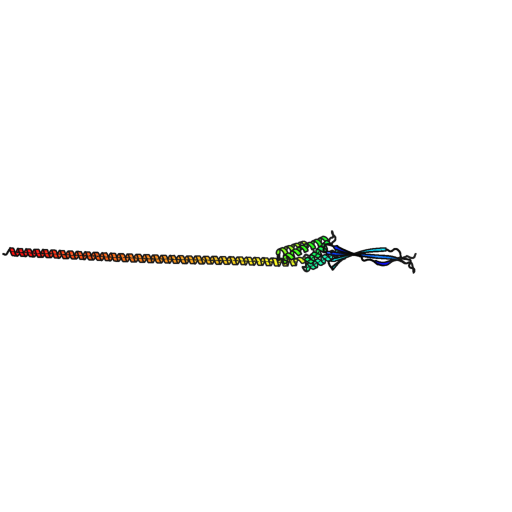N . LEU A 1 101 ? 13.703 5.351 -27.005 1.00 89.31 101 LEU A N 1
ATOM 775 C CA . LEU A 1 101 ? 14.921 4.800 -27.605 1.00 89.31 101 LEU A CA 1
ATOM 776 C C . LEU A 1 101 ? 14.935 3.267 -27.690 1.00 89.31 101 LEU A C 1
ATOM 778 O O . LEU A 1 101 ? 15.414 2.733 -28.685 1.00 89.31 101 LEU A O 1
ATOM 782 N N . PHE A 1 102 ? 14.359 2.539 -26.730 1.00 89.62 102 PHE A N 1
ATOM 783 C CA . PHE A 1 102 ? 14.187 1.086 -26.869 1.00 89.62 102 PHE A CA 1
ATOM 784 C C . PHE A 1 102 ? 13.185 0.731 -27.972 1.00 89.62 102 PHE A C 1
ATOM 786 O O . PHE A 1 102 ? 13.412 -0.218 -28.721 1.00 89.62 102 PHE A O 1
ATOM 793 N N . ASN A 1 103 ? 12.115 1.518 -28.134 1.00 89.06 103 ASN A N 1
ATOM 794 C CA . ASN A 1 103 ? 11.217 1.380 -29.285 1.00 89.06 103 ASN A CA 1
ATOM 795 C C . ASN A 1 103 ? 11.957 1.650 -30.605 1.00 89.06 103 ASN A C 1
ATOM 797 O O . ASN A 1 103 ? 11.801 0.890 -31.561 1.00 89.06 103 ASN A O 1
ATOM 801 N N . ALA A 1 104 ? 12.795 2.690 -30.648 1.00 88.56 104 ALA A N 1
ATOM 802 C CA . ALA A 1 104 ? 13.658 2.985 -31.790 1.00 88.56 104 ALA A CA 1
ATOM 803 C C . ALA A 1 104 ? 14.604 1.816 -32.113 1.00 88.56 104 ALA A C 1
ATOM 805 O O . ALA A 1 104 ? 14.688 1.400 -33.269 1.00 88.56 104 ALA A O 1
ATOM 806 N N . ALA A 1 105 ? 15.269 1.255 -31.100 1.00 87.88 105 ALA A N 1
ATOM 807 C CA . ALA A 1 105 ? 16.183 0.128 -31.249 1.00 87.88 105 ALA A CA 1
ATOM 808 C C . ALA A 1 105 ? 15.474 -1.114 -31.805 1.00 87.88 105 ALA A C 1
ATOM 810 O O . ALA A 1 105 ? 15.908 -1.667 -32.816 1.00 87.88 105 ALA A O 1
ATOM 811 N N . TYR A 1 106 ? 14.341 -1.497 -31.208 1.00 87.88 106 TYR A N 1
ATOM 812 C CA . TYR A 1 106 ? 13.559 -2.661 -31.628 1.00 87.88 106 TYR A CA 1
ATOM 813 C C . TYR A 1 106 ? 13.088 -2.553 -33.084 1.00 87.88 106 TYR A C 1
ATOM 815 O O . TYR A 1 106 ? 13.283 -3.476 -33.868 1.00 87.88 106 TYR A O 1
ATOM 823 N N . HIS A 1 107 ? 12.520 -1.411 -33.478 1.00 85.75 107 HIS A N 1
ATOM 824 C CA . HIS A 1 107 ? 11.985 -1.237 -34.831 1.00 85.75 107 HIS A CA 1
ATOM 825 C C . HIS A 1 107 ? 13.050 -1.000 -35.909 1.00 85.75 107 HIS A C 1
ATOM 827 O O . HIS A 1 107 ? 12.786 -1.228 -37.092 1.00 85.75 107 HIS A O 1
ATOM 833 N N . THR A 1 108 ? 14.238 -0.528 -35.527 1.00 85.50 108 THR A N 1
ATOM 834 C CA . THR A 1 108 ? 15.348 -0.311 -36.468 1.00 85.50 108 THR A CA 1
ATOM 835 C C . THR A 1 108 ? 16.161 -1.584 -36.686 1.00 85.50 108 THR A C 1
ATOM 837 O O . THR A 1 108 ? 16.753 -1.751 -37.756 1.00 85.50 108 THR A O 1
ATOM 840 N N . CYS A 1 109 ? 16.167 -2.490 -35.706 1.00 85.06 109 CYS A N 1
ATOM 841 C CA . CYS A 1 109 ? 16.837 -3.779 -35.786 1.00 85.06 109 CYS A CA 1
ATOM 842 C C . CYS A 1 109 ? 16.331 -4.620 -36.971 1.00 85.06 109 CYS A C 1
ATOM 844 O O . CYS A 1 109 ? 15.171 -4.551 -37.380 1.00 85.06 109 CYS A O 1
ATOM 846 N N . VAL A 1 110 ? 17.223 -5.423 -37.551 1.00 80.94 110 VAL A N 1
ATOM 847 C CA . VAL A 1 110 ? 16.854 -6.381 -38.595 1.00 80.94 110 VAL A CA 1
ATOM 848 C C . VAL A 1 110 ? 16.112 -7.562 -37.961 1.00 80.94 110 VAL A C 1
ATOM 850 O O . VAL A 1 110 ? 16.638 -8.216 -37.060 1.00 80.94 110 VAL A O 1
ATOM 853 N N . SER A 1 111 ? 14.910 -7.849 -38.467 1.00 75.62 111 SER A N 1
ATOM 854 C CA . SER A 1 111 ? 14.093 -8.996 -38.052 1.00 75.62 111 SER A CA 1
ATOM 855 C C . SER A 1 111 ? 14.850 -10.316 -38.222 1.00 75.62 111 SER A C 1
ATOM 857 O O . SER A 1 111 ? 15.438 -10.555 -39.281 1.00 75.62 111 SER A O 1
ATOM 859 N N . GLY A 1 112 ? 14.799 -11.184 -37.219 1.00 65.88 112 GLY A N 1
ATOM 860 C CA . GLY A 1 112 ? 15.506 -12.463 -37.162 1.00 65.88 112 GLY A CA 1
ATOM 861 C C . GLY A 1 112 ? 16.965 -12.361 -36.713 1.00 65.88 112 GLY A C 1
ATOM 862 O O . GLY A 1 112 ? 17.689 -13.355 -36.785 1.00 65.88 112 GLY A O 1
ATOM 863 N N . SER A 1 113 ? 17.428 -11.186 -36.276 1.00 71.62 113 SER A N 1
ATOM 864 C CA . SER A 1 113 ? 18.771 -11.046 -35.707 1.00 71.62 113 SER A CA 1
ATOM 865 C C . SER A 1 113 ? 18.866 -11.677 -34.312 1.00 71.62 113 SER A C 1
ATOM 867 O O . SER A 1 113 ? 17.876 -11.817 -33.593 1.00 71.62 113 SER A O 1
ATOM 869 N N . SER A 1 114 ? 20.088 -12.009 -33.889 1.00 69.50 114 SER A N 1
ATOM 870 C CA . SER A 1 114 ? 20.373 -12.473 -32.524 1.00 69.50 114 SER A CA 1
ATOM 871 C C . SER A 1 114 ? 19.979 -11.471 -31.433 1.00 69.50 114 SER A C 1
ATOM 873 O O . SER A 1 114 ? 19.821 -11.862 -30.275 1.00 69.50 114 SER A O 1
ATOM 875 N N . ASP A 1 115 ? 19.836 -10.192 -31.789 1.00 74.12 115 ASP A N 1
ATOM 876 C CA . ASP A 1 115 ? 19.624 -9.088 -30.853 1.00 74.12 115 ASP A CA 1
ATOM 877 C C . ASP A 1 115 ? 18.166 -8.607 -30.805 1.00 74.12 115 ASP A C 1
ATOM 879 O O . ASP A 1 115 ? 17.787 -7.923 -29.857 1.00 74.12 115 ASP A O 1
ATOM 883 N N . GLU A 1 116 ? 17.308 -9.043 -31.735 1.00 79.88 116 GLU A N 1
ATOM 884 C CA . GLU A 1 116 ? 15.881 -8.684 -31.772 1.00 79.88 116 GLU A CA 1
ATOM 885 C C . GLU A 1 116 ? 15.177 -8.994 -30.445 1.00 79.88 116 GLU A C 1
ATOM 887 O O . GLU A 1 116 ? 14.531 -8.127 -29.856 1.00 79.88 116 GLU A O 1
ATOM 892 N N . ARG A 1 117 ? 15.387 -10.204 -29.911 1.00 83.44 117 ARG A N 1
ATOM 893 C CA . ARG A 1 117 ? 14.810 -10.623 -28.626 1.00 83.44 117 ARG A CA 1
ATOM 894 C C . ARG A 1 117 ? 15.349 -9.811 -27.446 1.00 83.44 117 ARG A C 1
ATOM 896 O O . ARG A 1 117 ? 14.638 -9.603 -26.466 1.00 83.44 117 ARG A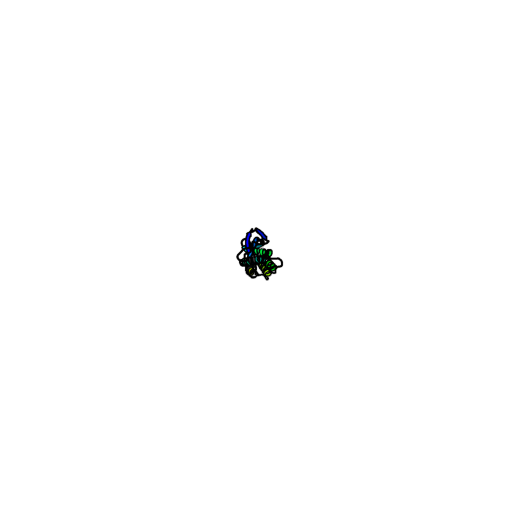 O 1
ATOM 903 N N . LYS A 1 118 ? 16.600 -9.342 -27.521 1.00 82.31 118 LYS A N 1
ATOM 904 C CA . LYS A 1 118 ? 17.181 -8.475 -26.484 1.00 82.31 118 LYS A CA 1
ATOM 905 C C . LYS A 1 118 ? 16.502 -7.111 -26.498 1.00 82.31 118 LYS A C 1
ATOM 907 O O . LYS A 1 118 ? 16.118 -6.620 -25.441 1.00 82.31 118 LYS A O 1
ATOM 912 N N . PHE A 1 119 ? 16.316 -6.522 -27.680 1.00 84.44 119 PHE A N 1
ATOM 913 C CA . PHE A 1 119 ? 15.637 -5.234 -27.820 1.00 84.44 119 PHE A CA 1
ATOM 914 C C . PHE A 1 119 ? 14.158 -5.314 -27.446 1.00 84.44 119 PHE A C 1
ATOM 916 O O . PHE A 1 119 ? 13.653 -4.396 -26.805 1.00 84.44 119 PHE A O 1
ATOM 923 N N . GLU A 1 120 ? 13.483 -6.416 -27.775 1.00 85.88 120 GLU A N 1
ATOM 924 C CA . GLU A 1 120 ? 12.104 -6.678 -27.354 1.00 85.88 120 GLU A CA 1
ATOM 925 C C . GLU A 1 120 ? 11.980 -6.709 -25.828 1.00 85.88 120 GLU A C 1
ATOM 927 O O . GLU A 1 120 ? 11.223 -5.928 -25.252 1.00 85.88 120 GLU A O 1
ATOM 932 N N . ASN A 1 121 ? 12.801 -7.528 -25.162 1.00 85.12 121 ASN A N 1
ATOM 933 C CA . ASN A 1 121 ? 12.803 -7.624 -23.704 1.00 85.12 121 ASN A CA 1
ATOM 934 C C . ASN A 1 121 ? 13.115 -6.272 -23.043 1.00 85.12 121 ASN A C 1
ATOM 936 O O . ASN A 1 121 ? 12.462 -5.898 -22.071 1.00 85.12 121 ASN A O 1
ATOM 940 N N . SER A 1 122 ? 14.088 -5.518 -23.567 1.00 84.81 122 SER A N 1
ATOM 941 C CA . SER A 1 122 ? 14.442 -4.195 -23.034 1.00 84.81 122 SER A CA 1
ATOM 942 C C . SER A 1 122 ? 13.326 -3.163 -23.226 1.00 84.81 122 SER A C 1
ATOM 944 O O . SER A 1 122 ? 13.061 -2.366 -22.319 1.00 84.81 122 SER A O 1
ATOM 946 N N . ARG A 1 123 ? 12.633 -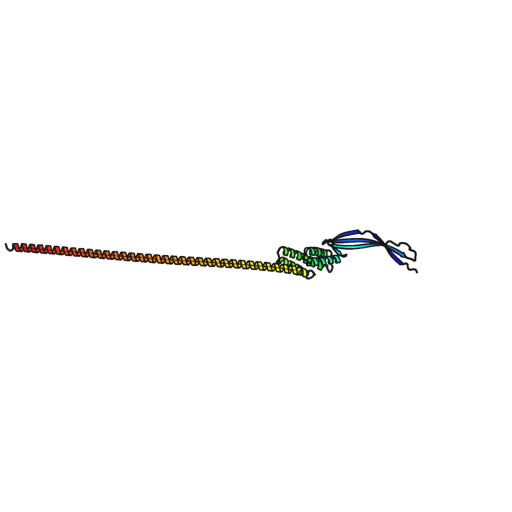3.197 -24.371 1.00 88.12 123 ARG A N 1
ATOM 947 C CA . ARG A 1 123 ? 11.458 -2.358 -24.644 1.00 88.12 123 ARG A CA 1
ATOM 948 C C . ARG A 1 123 ? 10.338 -2.669 -23.657 1.00 88.12 123 ARG A C 1
ATOM 950 O O . ARG A 1 123 ? 9.812 -1.753 -23.027 1.00 88.12 123 ARG A O 1
ATOM 957 N N . ASP A 1 124 ? 9.998 -3.941 -23.500 1.00 89.19 124 ASP A N 1
ATOM 958 C CA . ASP A 1 124 ? 8.861 -4.366 -22.683 1.00 89.19 124 ASP A CA 1
ATOM 959 C C . ASP A 1 124 ? 9.128 -4.160 -21.190 1.00 89.19 124 ASP A C 1
ATOM 961 O O . ASP A 1 124 ? 8.283 -3.599 -20.491 1.00 89.19 124 ASP A O 1
ATOM 965 N N . ALA A 1 125 ? 10.337 -4.475 -20.715 1.00 88.25 125 ALA A N 1
ATOM 966 C CA . ALA A 1 125 ? 10.754 -4.173 -19.347 1.00 88.25 125 ALA A CA 1
ATOM 967 C C . ALA A 1 125 ? 10.652 -2.669 -19.046 1.00 88.25 125 ALA A C 1
ATOM 969 O O . ALA A 1 125 ? 10.114 -2.270 -18.013 1.00 88.25 125 ALA A O 1
ATOM 970 N N . THR A 1 126 ? 11.106 -1.817 -19.968 1.00 88.44 126 THR A N 1
ATOM 971 C CA . THR A 1 126 ? 11.022 -0.359 -19.792 1.00 88.44 126 THR A CA 1
ATOM 972 C C . THR A 1 126 ? 9.590 0.159 -19.833 1.00 88.44 126 THR A C 1
ATOM 974 O O . THR A 1 126 ? 9.244 1.040 -19.049 1.00 88.44 126 THR A O 1
ATOM 977 N N . ASN A 1 127 ? 8.728 -0.396 -20.688 1.00 90.25 127 ASN A N 1
ATOM 978 C CA . ASN A 1 127 ? 7.305 -0.047 -20.705 1.00 90.25 127 ASN A CA 1
ATOM 979 C C . ASN A 1 127 ? 6.646 -0.326 -19.347 1.00 90.25 127 ASN A C 1
ATOM 981 O O . ASN A 1 127 ? 5.951 0.533 -18.805 1.00 90.25 127 ASN A O 1
ATOM 985 N N . ILE A 1 128 ? 6.922 -1.495 -18.768 1.00 91.31 128 ILE A N 1
ATOM 986 C CA . ILE A 1 128 ? 6.421 -1.874 -17.444 1.00 91.31 128 ILE A CA 1
ATOM 987 C C . ILE A 1 128 ? 7.007 -0.954 -16.360 1.00 91.31 128 ILE A C 1
ATOM 989 O O . ILE A 1 128 ? 6.301 -0.547 -15.437 1.00 91.31 128 ILE A O 1
ATOM 993 N N . ALA A 1 129 ? 8.279 -0.568 -16.470 1.00 88.94 129 ALA A N 1
ATOM 994 C CA . ALA A 1 129 ? 8.902 0.361 -15.530 1.00 88.94 129 ALA A CA 1
ATOM 995 C C . ALA A 1 129 ? 8.280 1.766 -15.577 1.00 88.94 129 ALA A C 1
ATOM 997 O O . ALA A 1 129 ? 8.107 2.386 -14.529 1.00 88.94 129 ALA A O 1
ATOM 998 N N . VAL A 1 130 ? 7.879 2.248 -16.758 1.00 91.44 130 VAL A N 1
ATOM 999 C CA . VAL A 1 130 ? 7.101 3.490 -16.902 1.00 91.44 130 VAL A CA 1
ATOM 1000 C C . VAL A 1 130 ? 5.758 3.380 -16.171 1.00 91.44 130 VAL A C 1
ATOM 1002 O O . VAL A 1 130 ? 5.378 4.296 -15.440 1.00 91.44 130 VAL A O 1
ATOM 1005 N N . GLU A 1 131 ? 5.051 2.252 -16.297 1.00 93.56 131 GLU A N 1
ATOM 1006 C CA . GLU A 1 131 ? 3.829 2.004 -15.514 1.00 93.56 131 GLU A CA 1
ATOM 1007 C C . GLU A 1 131 ? 4.113 2.028 -14.005 1.00 93.56 131 GLU A C 1
ATOM 1009 O O . GLU A 1 131 ? 3.390 2.682 -13.250 1.00 93.56 131 GLU A O 1
ATOM 1014 N N . GLY A 1 132 ? 5.195 1.377 -13.569 1.00 91.31 132 GLY A N 1
ATOM 1015 C CA . GLY A 1 132 ? 5.659 1.395 -12.181 1.00 91.31 132 GLY A CA 1
ATOM 1016 C C . GLY A 1 132 ? 5.936 2.809 -11.669 1.00 91.31 132 GLY A C 1
ATOM 1017 O O . GLY A 1 132 ? 5.472 3.175 -10.588 1.00 91.31 132 GLY A O 1
ATOM 1018 N N . GLN A 1 133 ? 6.613 3.640 -12.464 1.00 90.00 133 GLN A N 1
ATOM 1019 C CA . GLN A 1 133 ? 6.906 5.031 -12.116 1.00 90.00 133 GLN A CA 1
ATOM 1020 C C . GLN A 1 133 ? 5.629 5.871 -11.995 1.00 90.00 133 GLN A C 1
ATOM 1022 O O . GLN A 1 133 ? 5.490 6.658 -11.059 1.00 90.00 133 GLN A O 1
ATOM 1027 N N . ASN A 1 134 ? 4.660 5.670 -12.888 1.00 92.00 134 ASN A N 1
ATOM 1028 C CA . ASN A 1 134 ? 3.366 6.348 -12.817 1.00 92.00 134 ASN A CA 1
ATOM 1029 C C . ASN A 1 134 ? 2.580 5.954 -11.559 1.00 92.00 134 ASN A C 1
ATOM 1031 O O . ASN A 1 134 ? 1.981 6.806 -10.904 1.00 92.00 134 ASN A O 1
ATOM 1035 N N . LEU A 1 135 ? 2.602 4.675 -11.180 1.00 93.06 135 LEU A N 1
ATOM 1036 C CA . LEU A 1 135 ? 1.987 4.204 -9.937 1.00 93.06 135 LEU A CA 1
ATOM 1037 C C . LEU A 1 135 ? 2.680 4.793 -8.706 1.00 93.06 135 LEU A C 1
ATOM 1039 O O . LEU A 1 135 ? 1.999 5.211 -7.767 1.00 93.06 135 LEU A O 1
ATOM 1043 N N . LEU A 1 136 ? 4.011 4.884 -8.731 1.00 88.12 136 LEU A N 1
ATOM 1044 C CA . LEU A 1 136 ? 4.803 5.486 -7.661 1.00 88.12 136 LEU A CA 1
ATOM 1045 C C . LEU A 1 136 ? 4.456 6.970 -7.481 1.00 88.12 136 LEU A C 1
ATOM 1047 O O . LEU A 1 136 ? 4.170 7.399 -6.365 1.00 88.12 136 LEU A O 1
ATOM 1051 N N . ASN A 1 137 ? 4.378 7.725 -8.580 1.00 87.94 137 ASN A N 1
ATOM 1052 C CA . ASN A 1 137 ? 3.974 9.135 -8.574 1.00 87.94 137 ASN A CA 1
ATOM 1053 C C . ASN A 1 137 ? 2.537 9.334 -8.053 1.00 87.94 137 ASN A C 1
ATOM 1055 O O . ASN A 1 137 ? 2.231 10.362 -7.456 1.00 87.94 137 ASN A O 1
ATOM 1059 N N . ASN A 1 138 ? 1.667 8.337 -8.232 1.00 91.94 138 ASN A N 1
ATOM 1060 C CA . ASN A 1 138 ? 0.292 8.331 -7.726 1.00 91.94 138 ASN A CA 1
ATOM 1061 C C . ASN A 1 138 ? 0.160 7.796 -6.284 1.00 91.94 138 ASN A C 1
ATOM 1063 O O . ASN A 1 138 ? -0.956 7.585 -5.809 1.00 91.94 138 ASN A O 1
ATOM 1067 N N . GLY A 1 139 ? 1.271 7.529 -5.587 1.00 88.62 139 GLY A N 1
ATOM 1068 C CA . GLY A 1 139 ? 1.272 7.020 -4.210 1.00 88.62 139 GLY A CA 1
ATOM 1069 C C . GLY A 1 139 ? 0.851 5.551 -4.068 1.00 88.62 139 GLY A C 1
ATOM 1070 O O . GLY A 1 139 ? 0.616 5.067 -2.960 1.00 88.62 139 GLY A O 1
ATOM 1071 N N . LYS A 1 140 ? 0.755 4.809 -5.174 1.00 91.94 140 LYS A N 1
ATOM 1072 C CA . LYS A 1 140 ? 0.397 3.383 -5.202 1.00 91.94 140 LYS A CA 1
ATOM 1073 C C . LYS A 1 140 ? 1.648 2.510 -5.084 1.00 91.94 140 LYS A C 1
ATOM 1075 O O . LYS A 1 140 ? 1.977 1.742 -5.984 1.00 91.94 140 LYS A O 1
ATOM 1080 N N . PHE A 1 141 ? 2.359 2.634 -3.965 1.00 90.50 141 PHE A N 1
ATOM 1081 C CA . PHE A 1 141 ? 3.707 2.072 -3.792 1.00 90.50 141 PHE A CA 1
ATOM 1082 C C . PHE A 1 141 ? 3.781 0.543 -3.925 1.00 90.50 141 PHE A C 1
ATOM 1084 O O . PHE A 1 141 ? 4.701 0.033 -4.558 1.00 90.50 141 PHE A O 1
ATOM 1091 N N . SER A 1 142 ? 2.793 -0.197 -3.412 1.00 89.94 142 SER A N 1
ATOM 1092 C CA . SER A 1 142 ? 2.750 -1.662 -3.550 1.00 89.94 142 SER A CA 1
ATOM 1093 C C . SER A 1 142 ? 2.526 -2.113 -4.998 1.00 89.94 142 SER A C 1
ATOM 1095 O O . SER A 1 142 ? 3.167 -3.053 -5.461 1.00 89.94 142 SER A O 1
ATOM 1097 N N . GLU A 1 143 ? 1.643 -1.427 -5.734 1.00 92.81 143 GLU A N 1
ATOM 1098 C CA . GLU A 1 143 ? 1.412 -1.700 -7.161 1.00 92.81 143 GLU A CA 1
ATOM 1099 C C . GLU A 1 143 ? 2.662 -1.340 -7.983 1.00 92.81 143 GLU A C 1
ATOM 1101 O O . GLU A 1 143 ? 3.077 -2.100 -8.857 1.00 92.81 143 GLU A O 1
ATOM 1106 N N . ALA A 1 144 ? 3.308 -0.215 -7.658 1.00 91.25 144 ALA A N 1
ATOM 1107 C CA . ALA A 1 144 ? 4.554 0.216 -8.283 1.00 91.25 144 ALA A CA 1
ATOM 1108 C C . ALA A 1 144 ? 5.686 -0.799 -8.071 1.00 91.25 144 ALA A C 1
ATOM 1110 O O . ALA A 1 144 ? 6.371 -1.165 -9.025 1.00 91.25 144 ALA A O 1
ATOM 1111 N N . GLN A 1 145 ? 5.859 -1.303 -6.845 1.00 90.00 145 GLN A N 1
ATOM 1112 C CA . GLN A 1 145 ? 6.844 -2.340 -6.529 1.00 90.00 145 GLN A CA 1
ATOM 1113 C C . GLN A 1 145 ? 6.616 -3.601 -7.371 1.00 90.00 145 GLN A C 1
ATOM 1115 O O . GLN A 1 145 ? 7.574 -4.144 -7.922 1.00 90.00 145 GLN A O 1
ATOM 1120 N N . ALA A 1 146 ? 5.363 -4.051 -7.500 1.00 91.75 146 ALA A N 1
ATOM 1121 C CA . ALA A 1 146 ? 5.023 -5.214 -8.316 1.00 91.75 146 ALA A CA 1
ATOM 1122 C C . ALA A 1 146 ? 5.407 -5.000 -9.786 1.00 91.75 146 ALA A C 1
ATOM 1124 O O . ALA A 1 146 ? 6.016 -5.881 -10.388 1.00 91.75 146 ALA A O 1
ATOM 1125 N N . LYS A 1 147 ? 5.143 -3.808 -10.335 1.00 92.62 147 LYS A N 1
ATOM 1126 C CA . LYS A 1 147 ? 5.542 -3.449 -11.702 1.00 92.62 147 LYS A CA 1
ATOM 1127 C C . LYS A 1 147 ? 7.054 -3.396 -11.880 1.00 92.62 147 LYS A C 1
ATOM 1129 O O . LYS A 1 147 ? 7.574 -3.984 -12.822 1.00 92.62 147 LYS A O 1
ATOM 1134 N N . PHE A 1 148 ? 7.793 -2.790 -10.955 1.00 88.56 148 PHE A N 1
ATOM 1135 C CA . PHE A 1 148 ? 9.256 -2.812 -11.027 1.00 88.56 148 PHE A CA 1
ATOM 1136 C C . PHE A 1 148 ? 9.833 -4.226 -10.879 1.00 88.56 148 PHE A C 1
ATOM 1138 O O . PHE A 1 148 ? 10.848 -4.531 -11.500 1.00 88.56 148 PHE A O 1
ATOM 1145 N N . GLN A 1 149 ? 9.191 -5.110 -10.109 1.00 87.81 149 GLN A N 1
ATOM 1146 C CA . GLN A 1 149 ? 9.574 -6.522 -10.025 1.00 87.81 149 GLN A CA 1
ATOM 1147 C C . GLN A 1 149 ? 9.240 -7.291 -11.315 1.00 87.81 149 GLN A C 1
ATOM 1149 O O . GLN A 1 149 ? 10.026 -8.135 -11.734 1.00 87.81 149 GLN A O 1
ATOM 1154 N N . GLU A 1 150 ? 8.114 -6.995 -11.965 1.00 89.44 150 GLU A N 1
ATOM 1155 C CA . GLU A 1 150 ? 7.736 -7.557 -13.267 1.00 89.44 150 GLU A CA 1
ATOM 1156 C C . GLU A 1 150 ? 8.744 -7.147 -14.354 1.00 89.44 150 GLU A C 1
ATOM 1158 O O . GLU A 1 150 ? 9.304 -8.011 -15.028 1.00 89.44 150 GLU A O 1
ATOM 1163 N N . ALA A 1 151 ? 9.064 -5.850 -14.442 1.00 86.12 151 ALA A N 1
ATOM 1164 C CA . ALA A 1 151 ? 10.103 -5.322 -15.327 1.00 86.12 151 ALA A CA 1
ATOM 1165 C C . ALA A 1 151 ? 11.464 -5.982 -15.060 1.00 86.12 151 ALA A C 1
ATOM 1167 O O . ALA A 1 151 ? 12.175 -6.367 -15.986 1.00 86.12 151 ALA A O 1
ATOM 1168 N N . TYR A 1 152 ? 11.801 -6.159 -13.782 1.00 82.12 152 TYR A N 1
ATOM 1169 C CA . TYR A 1 152 ? 13.021 -6.827 -13.350 1.00 82.12 152 TYR A CA 1
ATOM 1170 C C . TYR A 1 152 ? 13.069 -8.298 -13.793 1.00 82.12 152 TYR A C 1
ATOM 1172 O O . TYR A 1 152 ? 14.075 -8.719 -14.359 1.00 82.12 152 TYR A O 1
ATOM 1180 N N . ASN A 1 153 ? 11.985 -9.061 -13.629 1.00 83.00 153 ASN A N 1
ATOM 1181 C CA . ASN A 1 153 ? 11.923 -10.466 -14.048 1.00 83.00 153 ASN A CA 1
ATOM 1182 C C . ASN A 1 153 ? 12.018 -10.614 -15.575 1.00 83.00 153 ASN A C 1
ATOM 1184 O O . ASN A 1 153 ? 12.633 -11.554 -16.070 1.00 83.00 153 ASN A O 1
ATOM 1188 N N . LEU A 1 154 ? 11.442 -9.674 -16.333 1.00 78.50 154 LEU A N 1
ATOM 1189 C CA . LEU A 1 154 ? 11.602 -9.623 -17.791 1.00 78.50 154 LEU A CA 1
ATOM 1190 C C . LEU A 1 154 ? 13.052 -9.299 -18.197 1.00 78.50 154 LEU A C 1
ATOM 1192 O O . LEU A 1 154 ? 13.521 -9.712 -19.259 1.00 78.50 154 LEU A O 1
ATOM 1196 N N . SER A 1 155 ? 13.762 -8.558 -17.341 1.00 65.94 155 SER A N 1
ATOM 1197 C CA . SER A 1 155 ? 15.133 -8.101 -17.563 1.00 65.94 155 SER A CA 1
ATOM 1198 C C . SER A 1 155 ? 16.221 -9.091 -17.143 1.00 65.94 155 SER A C 1
ATOM 1200 O O . SER A 1 155 ? 17.385 -8.799 -17.392 1.00 65.94 155 SER A O 1
ATOM 1202 N N . ASP A 1 156 ? 15.893 -10.270 -16.596 1.00 53.94 156 ASP A N 1
ATOM 1203 C CA . ASP A 1 156 ? 16.883 -11.324 -16.271 1.00 53.94 156 ASP A CA 1
ATOM 1204 C C . ASP A 1 156 ? 17.667 -11.825 -17.510 1.00 53.94 156 ASP A C 1
ATOM 1206 O O . ASP A 1 156 ? 18.628 -12.584 -17.402 1.00 53.94 156 ASP A O 1
ATOM 1210 N N . VAL A 1 157 ? 17.294 -11.354 -18.706 1.00 52.28 157 VAL A N 1
ATOM 1211 C CA . VAL A 1 157 ? 17.966 -11.596 -19.991 1.00 52.28 157 VAL A CA 1
ATOM 1212 C C . VAL A 1 157 ? 18.668 -10.335 -20.553 1.00 52.28 157 VAL A C 1
ATOM 1214 O O . VAL A 1 157 ? 19.117 -10.353 -21.698 1.00 52.28 157 VAL A O 1
ATOM 1217 N N . SER A 1 158 ? 18.733 -9.219 -19.807 1.00 59.12 158 SER A N 1
ATOM 1218 C CA . SER A 1 158 ? 19.097 -7.876 -20.307 1.00 59.12 158 SER A CA 1
ATOM 1219 C C . SER A 1 158 ? 19.933 -7.025 -19.322 1.00 59.12 158 SER A C 1
ATOM 1221 O O . SER A 1 158 ? 19.831 -7.145 -18.103 1.00 59.12 158 SER A O 1
ATOM 1223 N N . GLU A 1 159 ? 20.739 -6.094 -19.853 1.00 65.19 159 GLU A N 1
ATOM 1224 C CA . GLU A 1 159 ? 21.627 -5.161 -19.120 1.00 65.19 159 GLU A CA 1
ATOM 1225 C C . GLU A 1 159 ? 20.890 -4.170 -18.186 1.00 65.19 159 GLU A C 1
ATOM 1227 O O . GLU A 1 159 ? 21.517 -3.479 -17.377 1.00 65.19 159 GLU A O 1
ATOM 1232 N N . VAL A 1 160 ? 19.555 -4.103 -18.258 1.00 63.94 160 VAL A N 1
ATOM 1233 C CA . VAL A 1 160 ? 18.720 -3.143 -17.507 1.00 63.94 160 VAL A CA 1
ATOM 1234 C C . VAL A 1 160 ? 18.448 -3.591 -16.055 1.00 63.94 160 VAL A C 1
ATOM 1236 O O . VAL A 1 160 ? 18.056 -2.776 -15.221 1.00 63.94 160 VAL A O 1
ATOM 1239 N N . TYR A 1 161 ? 18.712 -4.858 -15.711 1.00 65.94 161 TYR A N 1
ATOM 1240 C CA . TYR A 1 161 ? 18.423 -5.489 -14.408 1.00 65.94 161 TYR A CA 1
ATOM 1241 C C . TYR A 1 161 ? 18.803 -4.646 -13.179 1.00 65.94 161 TYR A C 1
ATOM 1243 O O . TYR A 1 161 ? 18.009 -4.436 -12.256 1.00 65.94 161 TYR A O 1
ATOM 1251 N N . SER A 1 162 ? 20.026 -4.111 -13.170 1.00 67.88 162 SER A N 1
ATOM 1252 C CA . SER A 1 162 ? 20.542 -3.338 -12.033 1.00 67.88 162 SER A CA 1
ATOM 1253 C C . SER A 1 162 ? 19.846 -1.984 -11.860 1.00 67.88 162 SER A C 1
ATOM 1255 O O . SER A 1 162 ? 19.907 -1.398 -10.779 1.00 67.88 162 SER A O 1
ATOM 1257 N N . LYS A 1 163 ? 19.165 -1.494 -12.901 1.00 72.44 163 LYS A N 1
ATOM 1258 C CA . LYS A 1 163 ? 18.603 -0.141 -12.970 1.00 72.44 163 LYS A CA 1
ATOM 1259 C C . LYS A 1 163 ? 17.205 -0.046 -12.366 1.00 72.44 163 LYS A C 1
ATOM 1261 O O . LYS A 1 163 ? 16.877 0.982 -11.791 1.00 72.44 163 LYS A O 1
ATOM 1266 N N . PHE A 1 164 ? 16.419 -1.125 -12.398 1.00 76.06 164 PHE A N 1
ATOM 1267 C CA . PHE A 1 164 ? 15.091 -1.155 -11.765 1.00 76.06 164 PHE A CA 1
ATOM 1268 C C . PHE A 1 164 ? 15.123 -1.552 -10.284 1.00 76.06 164 PHE A C 1
ATOM 1270 O O . PHE A 1 164 ? 14.167 -1.293 -9.555 1.00 76.06 164 PHE A O 1
ATOM 1277 N N . SER A 1 165 ? 16.220 -2.157 -9.815 1.00 78.12 165 SER A N 1
ATOM 1278 C CA . SER A 1 165 ? 16.363 -2.604 -8.421 1.00 78.12 165 SER A CA 1
ATOM 1279 C C . SER A 1 165 ? 16.257 -1.446 -7.421 1.00 78.12 165 SER A C 1
ATOM 1281 O O . SER A 1 165 ? 15.583 -1.568 -6.400 1.00 78.12 165 SER A O 1
ATOM 1283 N N . SER A 1 166 ? 16.851 -0.291 -7.736 1.00 79.75 166 SER A N 1
ATOM 1284 C CA . SER A 1 166 ? 16.758 0.916 -6.903 1.00 79.75 166 SER A CA 1
ATOM 1285 C C . SER A 1 166 ? 15.315 1.418 -6.784 1.00 79.75 166 SER A C 1
ATOM 1287 O O . SER A 1 166 ? 14.835 1.619 -5.669 1.00 79.75 166 SER A O 1
ATOM 1289 N N . CYS A 1 167 ? 14.603 1.551 -7.906 1.00 80.25 167 CYS A N 1
ATOM 1290 C CA . CYS A 1 167 ? 13.199 1.971 -7.943 1.00 80.25 167 CYS A CA 1
ATOM 1291 C C . CYS A 1 167 ? 12.284 0.978 -7.220 1.00 80.25 167 CYS A C 1
ATOM 1293 O O . CYS A 1 167 ? 11.422 1.384 -6.441 1.00 80.25 167 CYS A O 1
ATOM 1295 N N . LYS A 1 168 ? 12.513 -0.325 -7.411 1.00 84.19 168 LYS A N 1
ATOM 1296 C CA . LYS A 1 168 ? 11.799 -1.386 -6.699 1.00 84.19 168 LYS A CA 1
ATOM 1297 C C . LYS A 1 168 ? 11.980 -1.275 -5.186 1.00 84.19 168 LYS A C 1
ATOM 1299 O O . LYS A 1 168 ? 10.997 -1.303 -4.452 1.00 84.19 168 LYS A O 1
ATOM 1304 N N . ASN A 1 169 ? 13.223 -1.148 -4.726 1.00 85.06 169 ASN A N 1
ATOM 1305 C CA . ASN A 1 169 ? 13.531 -1.067 -3.300 1.00 85.06 169 ASN A CA 1
ATOM 1306 C C . ASN A 1 169 ? 12.952 0.213 -2.687 1.00 85.06 169 ASN A C 1
ATOM 1308 O O . ASN A 1 169 ? 12.398 0.169 -1.593 1.00 85.06 169 ASN A O 1
ATOM 1312 N N . ALA A 1 170 ? 13.019 1.340 -3.402 1.00 84.06 170 ALA A N 1
ATOM 1313 C CA . ALA A 1 170 ? 12.391 2.586 -2.972 1.00 84.06 170 ALA A CA 1
ATOM 1314 C C . ALA A 1 170 ? 10.865 2.434 -2.834 1.00 84.06 170 ALA A C 1
ATOM 1316 O O . ALA A 1 170 ? 10.306 2.792 -1.798 1.00 84.06 170 ALA A O 1
ATOM 1317 N N . ALA A 1 171 ? 10.200 1.836 -3.830 1.00 87.38 171 ALA A N 1
ATOM 1318 C CA . ALA A 1 171 ? 8.765 1.560 -3.781 1.00 87.38 171 ALA A CA 1
ATOM 1319 C C . ALA A 1 171 ? 8.395 0.621 -2.618 1.00 87.38 171 ALA A C 1
ATOM 1321 O O . ALA A 1 171 ? 7.399 0.849 -1.935 1.00 87.38 171 ALA A O 1
ATOM 1322 N N . GLN A 1 172 ? 9.216 -0.400 -2.356 1.00 87.44 172 GLN A N 1
ATOM 1323 C CA . GLN A 1 172 ? 9.025 -1.318 -1.234 1.00 87.44 172 GLN A CA 1
ATOM 1324 C C . GLN A 1 172 ? 9.115 -0.601 0.116 1.00 87.44 172 GLN A C 1
ATOM 1326 O O . GLN A 1 172 ? 8.230 -0.764 0.951 1.00 87.44 172 GLN A O 1
ATOM 1331 N N . ILE A 1 173 ? 10.153 0.213 0.320 1.00 89.88 173 ILE A N 1
ATOM 1332 C CA . ILE A 1 173 ? 10.354 0.958 1.570 1.00 89.88 173 ILE A CA 1
ATOM 1333 C C . ILE A 1 173 ? 9.151 1.863 1.854 1.00 89.88 173 ILE A C 1
ATOM 1335 O O . ILE A 1 173 ? 8.653 1.893 2.978 1.00 89.88 173 ILE A O 1
ATOM 1339 N N . GLU A 1 174 ? 8.656 2.586 0.849 1.00 87.50 174 GLU A N 1
ATOM 1340 C CA . GLU A 1 174 ? 7.486 3.454 1.019 1.00 87.50 174 GLU A CA 1
ATOM 1341 C C . GLU A 1 174 ? 6.194 2.657 1.261 1.00 87.50 174 GLU A C 1
ATOM 1343 O O . GLU A 1 174 ? 5.382 3.031 2.112 1.00 87.50 174 GLU A O 1
ATOM 1348 N N . ALA A 1 175 ? 6.020 1.510 0.597 1.00 87.44 175 ALA A N 1
ATOM 1349 C CA . ALA A 1 175 ? 4.894 0.615 0.856 1.00 87.44 175 ALA A CA 1
ATOM 1350 C C . ALA A 1 175 ? 4.904 0.068 2.296 1.00 87.44 175 ALA A C 1
ATOM 1352 O O . ALA A 1 175 ? 3.867 0.060 2.964 1.00 87.44 175 ALA A O 1
ATOM 1353 N N . GLU A 1 176 ? 6.068 -0.354 2.791 1.00 91.44 176 GLU A N 1
ATOM 1354 C CA . GLU A 1 176 ? 6.249 -0.865 4.153 1.00 91.44 176 GLU A CA 1
ATOM 1355 C C . GLU A 1 176 ? 6.003 0.221 5.205 1.00 91.44 176 GLU A C 1
ATOM 1357 O O . GLU A 1 176 ? 5.301 -0.028 6.189 1.00 91.44 176 GLU A O 1
ATOM 1362 N N . LYS A 1 177 ? 6.502 1.444 4.983 1.00 91.62 177 LYS A N 1
ATOM 1363 C CA . LYS A 1 177 ? 6.215 2.598 5.852 1.00 91.62 177 LYS A CA 1
ATOM 1364 C C . LYS A 1 177 ? 4.718 2.868 5.948 1.00 91.62 177 LYS A C 1
ATOM 1366 O O . LYS A 1 177 ? 4.190 2.977 7.054 1.00 91.62 177 LYS A O 1
ATOM 1371 N N . LEU A 1 178 ? 4.025 2.924 4.810 1.00 90.50 178 LEU A N 1
ATOM 1372 C CA . LEU A 1 178 ? 2.587 3.189 4.776 1.00 90.50 178 LEU A CA 1
ATOM 1373 C C . LEU A 1 178 ? 1.788 2.074 5.469 1.00 90.50 178 LEU A C 1
ATOM 1375 O O . LEU A 1 178 ? 0.803 2.342 6.161 1.00 90.50 178 LEU A O 1
ATOM 1379 N N . ALA A 1 179 ? 2.207 0.817 5.309 1.00 89.62 179 ALA A N 1
ATOM 1380 C CA . ALA A 1 179 ? 1.601 -0.313 6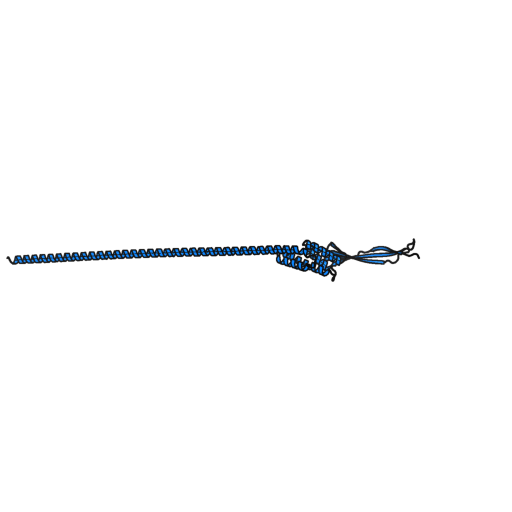.006 1.00 89.62 179 ALA A CA 1
ATOM 1381 C C . ALA A 1 179 ? 1.811 -0.224 7.529 1.00 89.62 179 ALA A C 1
ATOM 1383 O O . ALA A 1 179 ? 0.866 -0.432 8.295 1.00 89.62 179 ALA A O 1
ATOM 1384 N N . ALA A 1 180 ? 3.018 0.136 7.972 1.00 91.19 180 ALA A N 1
ATOM 1385 C CA . ALA A 1 180 ? 3.334 0.322 9.385 1.00 91.19 180 ALA A CA 1
ATOM 1386 C C . ALA A 1 180 ? 2.533 1.476 10.012 1.00 91.19 180 ALA A C 1
ATOM 1388 O O . ALA A 1 180 ? 2.006 1.326 11.116 1.00 91.19 180 ALA A O 1
ATOM 1389 N N . GLU A 1 181 ? 2.384 2.595 9.301 1.00 92.88 181 GLU A N 1
ATOM 1390 C CA . GLU A 1 181 ? 1.586 3.740 9.747 1.00 92.88 181 GLU A CA 1
ATOM 1391 C C . GLU A 1 181 ? 0.106 3.371 9.906 1.00 92.88 181 GLU A C 1
ATOM 1393 O O . GLU A 1 181 ? -0.494 3.643 10.949 1.00 92.88 181 GLU A O 1
ATOM 1398 N N . LYS A 1 182 ? -0.476 2.677 8.919 1.00 92.56 182 LYS A N 1
ATOM 1399 C CA . LYS A 1 182 ? -1.862 2.188 8.997 1.00 92.56 182 LYS A CA 1
ATOM 1400 C C . LYS A 1 182 ? -2.071 1.264 10.193 1.00 92.56 182 LYS A C 1
ATOM 1402 O O . LYS A 1 182 ? -3.036 1.437 10.936 1.00 92.56 182 LYS A O 1
ATOM 1407 N N . LEU A 1 183 ? -1.148 0.328 10.419 1.00 92.81 183 LEU A N 1
ATOM 1408 C CA . LEU A 1 183 ? -1.215 -0.588 11.557 1.00 92.81 183 LEU A CA 1
ATOM 1409 C C . LEU A 1 183 ? -1.103 0.155 12.898 1.00 92.81 183 LEU A C 1
ATOM 1411 O O . LEU A 1 183 ? -1.790 -0.189 13.861 1.00 92.81 183 LEU A O 1
ATOM 1415 N N . ALA A 1 184 ? -0.247 1.176 12.981 1.00 92.56 184 ALA A N 1
ATOM 1416 C CA . ALA A 1 184 ? -0.123 2.010 14.173 1.00 92.56 184 ALA A CA 1
ATOM 1417 C C . ALA A 1 184 ? -1.408 2.812 14.443 1.00 92.56 184 ALA A C 1
ATOM 1419 O O . ALA A 1 184 ? -1.879 2.852 15.582 1.00 92.56 184 ALA A O 1
ATOM 1420 N N . ALA A 1 185 ? -2.012 3.391 13.401 1.00 92.88 185 ALA A N 1
ATOM 1421 C CA . ALA A 1 185 ? -3.276 4.114 1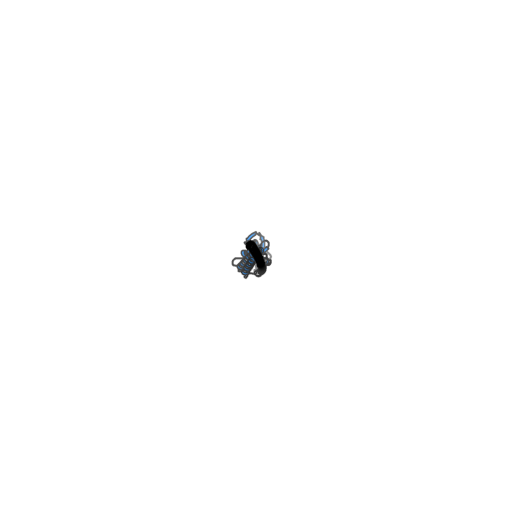3.502 1.00 92.88 185 ALA A CA 1
ATOM 1422 C C . ALA A 1 185 ? -4.430 3.202 13.954 1.00 92.88 185 ALA A C 1
ATOM 1424 O O . ALA A 1 185 ? -5.207 3.581 14.833 1.00 92.88 185 ALA A O 1
ATOM 1425 N N . GLU A 1 186 ? -4.512 1.983 13.415 1.00 94.56 186 GLU A N 1
ATOM 1426 C CA . GLU A 1 186 ? -5.517 0.990 13.807 1.00 94.56 186 GLU A CA 1
ATOM 1427 C C . GLU A 1 186 ? -5.365 0.574 15.277 1.00 94.56 186 GLU A C 1
ATOM 1429 O O . GLU A 1 186 ? -6.342 0.580 16.031 1.00 94.56 186 GLU A O 1
ATOM 1434 N N . LYS A 1 187 ? -4.133 0.294 15.723 1.00 93.56 187 LYS A N 1
ATOM 1435 C CA . LYS A 1 187 ? -3.848 -0.020 17.133 1.00 93.56 187 LYS A CA 1
ATOM 1436 C C . LYS A 1 187 ? -4.274 1.113 18.065 1.00 93.56 187 LYS A C 1
ATOM 1438 O O . LYS A 1 187 ? -4.916 0.858 19.083 1.00 93.56 187 LYS A O 1
ATOM 1443 N N . LEU A 1 188 ? -3.970 2.358 17.702 1.00 93.94 188 LEU A N 1
ATOM 1444 C CA . LEU A 1 188 ? -4.331 3.534 18.494 1.00 93.94 188 LEU A CA 1
ATOM 1445 C C . LEU A 1 188 ? -5.852 3.755 18.542 1.00 93.94 188 LEU A C 1
ATOM 1447 O O . LEU A 1 188 ? -6.393 4.130 19.584 1.00 93.94 188 LEU A O 1
ATOM 1451 N N . ALA A 1 189 ? -6.563 3.492 17.443 1.00 94.12 189 ALA A N 1
ATOM 1452 C CA . ALA A 1 189 ? -8.024 3.531 17.414 1.00 94.12 189 ALA A CA 1
ATOM 1453 C C . ALA A 1 189 ? -8.645 2.446 18.315 1.00 94.12 189 ALA A C 1
ATOM 1455 O O . ALA A 1 189 ? -9.561 2.736 19.090 1.00 94.12 189 ALA A O 1
ATOM 1456 N N . ALA A 1 190 ? -8.115 1.220 18.271 1.00 93.62 190 ALA A N 1
ATOM 1457 C CA . ALA A 1 190 ? -8.565 0.120 19.121 1.00 93.62 190 ALA A CA 1
ATOM 1458 C C . ALA A 1 190 ? -8.327 0.403 20.617 1.00 93.62 190 ALA A C 1
ATOM 1460 O O . ALA A 1 190 ? -9.204 0.141 21.445 1.00 93.62 190 ALA A O 1
ATOM 1461 N N . GLU A 1 191 ? -7.178 0.986 20.969 1.00 95.06 191 GLU A N 1
ATOM 1462 C CA . GLU A 1 191 ? -6.860 1.370 22.348 1.00 95.06 191 GLU A CA 1
ATOM 1463 C C . GLU A 1 191 ? -7.813 2.450 22.878 1.00 95.06 191 GLU A C 1
ATOM 1465 O O . GLU A 1 191 ? -8.348 2.312 23.983 1.00 95.06 191 GLU A O 1
ATOM 1470 N N . LYS A 1 192 ? -8.102 3.484 22.075 1.00 93.75 192 LYS A N 1
ATOM 1471 C CA . LYS A 1 192 ? -9.081 4.527 22.428 1.00 93.75 192 LYS A CA 1
ATOM 1472 C C . LYS A 1 192 ? -10.466 3.941 22.693 1.00 93.75 192 LYS A C 1
ATOM 1474 O O . LYS A 1 192 ? -11.071 4.254 23.718 1.00 93.75 192 LYS A O 1
ATOM 1479 N N . LEU A 1 193 ? -10.938 3.045 21.825 1.00 94.19 193 LEU A N 1
ATOM 1480 C CA . LEU A 1 193 ? -12.234 2.385 21.996 1.00 94.19 193 LEU A CA 1
ATOM 1481 C C . LEU A 1 193 ? -12.273 1.518 23.266 1.00 94.19 193 LEU A C 1
ATOM 1483 O O . LEU A 1 193 ? -13.276 1.493 23.982 1.00 94.19 193 LEU A O 1
ATOM 1487 N N . ALA A 1 194 ? -11.184 0.810 23.576 1.00 94.00 194 ALA A N 1
ATOM 1488 C CA . ALA A 1 194 ? -11.078 0.022 24.801 1.00 94.00 194 ALA A CA 1
ATOM 1489 C C . ALA A 1 194 ? -11.083 0.906 26.062 1.00 94.00 194 ALA A C 1
ATOM 1491 O O . ALA A 1 194 ? -11.729 0.559 27.056 1.00 94.00 194 ALA A O 1
ATOM 1492 N N . ALA A 1 195 ? -10.402 2.055 26.027 1.00 93.62 195 ALA A N 1
ATOM 1493 C CA . ALA A 1 195 ? -10.400 3.024 27.120 1.00 93.62 195 ALA A CA 1
ATOM 1494 C C . ALA A 1 195 ? -11.795 3.629 27.355 1.00 93.62 195 ALA A C 1
ATOM 1496 O O . ALA A 1 195 ? -12.241 3.712 28.501 1.00 93.62 195 ALA A O 1
ATOM 1497 N N . GLU A 1 196 ? -12.513 3.977 26.286 1.00 94.62 196 GLU A N 1
ATOM 1498 C CA . GLU A 1 196 ? -13.879 4.505 26.364 1.00 94.62 196 GLU A CA 1
ATOM 1499 C C . GLU A 1 196 ? -14.853 3.485 26.971 1.00 94.62 196 GLU A C 1
ATOM 1501 O O . GLU A 1 196 ? -15.599 3.814 27.897 1.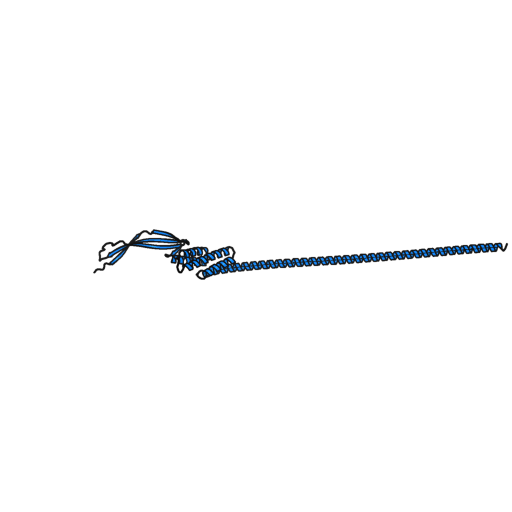00 94.62 196 GLU A O 1
ATOM 1506 N N . LYS A 1 197 ? -14.787 2.217 26.540 1.00 93.81 197 LYS A N 1
ATOM 1507 C CA . LYS A 1 197 ? -15.593 1.131 27.126 1.00 93.81 197 LYS A CA 1
ATOM 1508 C C . LYS A 1 197 ? -15.334 0.969 28.624 1.00 93.81 197 LYS A C 1
ATOM 1510 O O . LYS A 1 197 ? -16.283 0.923 29.405 1.00 93.81 197 LYS A O 1
ATOM 1515 N N . ARG A 1 198 ? -14.063 0.961 29.045 1.00 93.94 198 ARG A N 1
ATOM 1516 C CA . ARG A 1 198 ? -13.693 0.890 30.472 1.00 93.94 198 ARG A CA 1
ATOM 1517 C C . ARG A 1 198 ? -14.223 2.086 31.266 1.00 93.94 198 ARG A C 1
ATOM 1519 O O . ARG A 1 198 ? -14.680 1.918 32.397 1.00 93.94 198 ARG A O 1
ATOM 1526 N N . ALA A 1 199 ? -14.180 3.290 30.696 1.00 94.00 199 ALA A N 1
ATOM 1527 C CA . ALA A 1 199 ? -14.725 4.486 31.336 1.00 94.00 199 ALA A CA 1
ATOM 1528 C C . ALA A 1 199 ? -16.253 4.396 31.502 1.00 94.00 199 ALA A C 1
ATOM 1530 O O . ALA A 1 199 ? -16.771 4.685 32.585 1.00 94.00 199 ALA A O 1
ATOM 1531 N N . ALA A 1 200 ? -16.966 3.930 30.473 1.00 94.06 200 ALA A N 1
ATOM 1532 C CA . ALA A 1 200 ? -18.412 3.724 30.516 1.00 94.06 200 ALA A CA 1
ATOM 1533 C C . ALA A 1 200 ? -18.820 2.659 31.551 1.00 94.06 200 ALA A C 1
ATOM 1535 O O . ALA A 1 200 ? -19.741 2.887 32.339 1.00 94.06 200 ALA A O 1
ATOM 1536 N N . GLU A 1 201 ? -18.103 1.533 31.616 1.00 95.19 201 GLU A N 1
ATOM 1537 C CA . GLU A 1 201 ? -18.329 0.486 32.622 1.00 95.19 201 GLU A CA 1
ATOM 1538 C C . GLU A 1 201 ? -18.117 1.004 34.047 1.00 95.19 201 GLU A C 1
ATOM 1540 O O . GLU A 1 201 ? -18.951 0.769 34.927 1.00 95.19 201 GLU A O 1
ATOM 1545 N N . LYS A 1 202 ? -17.045 1.773 34.278 1.00 94.19 202 LYS A N 1
ATOM 1546 C CA . LYS A 1 202 ? -16.769 2.383 35.585 1.00 94.19 202 LYS A CA 1
ATOM 1547 C C . LYS A 1 202 ? -17.875 3.356 35.996 1.00 94.19 202 LYS A C 1
ATOM 1549 O O . LYS A 1 202 ? -18.309 3.331 37.149 1.00 94.19 202 LYS A O 1
ATOM 1554 N N . LEU A 1 203 ? -18.368 4.175 35.065 1.00 94.12 203 LEU A N 1
ATOM 1555 C CA . LEU A 1 203 ? -19.473 5.101 35.321 1.00 94.12 203 LEU A CA 1
ATOM 1556 C C . LEU A 1 203 ? -20.778 4.352 35.635 1.00 94.12 203 LEU A C 1
ATOM 1558 O O . LEU A 1 203 ? -21.495 4.721 36.566 1.00 94.12 203 LEU A O 1
ATOM 1562 N N . ALA A 1 204 ? -21.078 3.277 34.904 1.00 94.06 204 ALA A N 1
ATOM 1563 C CA . ALA A 1 204 ? -22.246 2.436 35.163 1.00 94.06 204 ALA A CA 1
ATOM 1564 C C . ALA A 1 204 ? -22.168 1.753 36.539 1.00 94.06 204 ALA A C 1
ATOM 1566 O O . ALA A 1 204 ? -23.159 1.725 37.273 1.00 94.06 204 ALA A O 1
ATOM 1567 N N . ALA A 1 205 ? -20.990 1.255 36.927 1.00 93.75 205 ALA A N 1
ATOM 1568 C CA . ALA A 1 205 ? -20.760 0.678 38.249 1.00 93.75 205 ALA A CA 1
ATOM 1569 C C . ALA A 1 205 ? -20.948 1.714 39.371 1.00 93.75 205 ALA A C 1
ATOM 1571 O O . ALA A 1 205 ? -21.608 1.423 40.369 1.00 93.75 205 ALA A O 1
ATOM 1572 N N . GLN A 1 206 ? -20.442 2.940 39.191 1.00 94.50 206 GLN A N 1
ATOM 1573 C CA . GLN A 1 206 ? -20.644 4.033 40.148 1.00 94.50 206 GLN A CA 1
ATOM 1574 C C . GLN A 1 206 ? -22.121 4.413 40.299 1.00 94.50 206 GLN A C 1
ATOM 1576 O O . GLN A 1 206 ? -22.590 4.572 41.426 1.00 94.50 206 GLN A O 1
ATOM 1581 N N . LYS A 1 207 ? -22.877 4.503 39.194 1.00 93.56 207 LYS A N 1
ATOM 1582 C CA . LYS A 1 207 ? -24.326 4.769 39.240 1.00 93.56 207 LYS A CA 1
ATOM 1583 C C . LYS A 1 207 ? -25.076 3.690 40.022 1.00 93.56 207 LYS A C 1
ATOM 1585 O O . LYS A 1 207 ? -25.832 4.023 40.928 1.00 93.56 207 LYS A O 1
ATOM 1590 N N . ARG A 1 208 ? -24.796 2.410 39.751 1.00 93.44 208 ARG A N 1
ATOM 1591 C CA . ARG A 1 208 ? -25.395 1.283 40.493 1.00 93.44 208 ARG A CA 1
ATOM 1592 C C . ARG A 1 208 ? -25.065 1.325 41.986 1.00 93.44 208 ARG A C 1
ATOM 1594 O O . ARG A 1 208 ? -25.936 1.070 42.813 1.00 93.44 208 ARG A O 1
ATOM 1601 N N . ALA A 1 209 ? -23.825 1.661 42.345 1.00 93.62 209 ALA A N 1
ATOM 1602 C CA . ALA A 1 209 ? -23.424 1.798 43.744 1.00 93.62 209 ALA A CA 1
ATOM 1603 C C . ALA A 1 209 ? -24.175 2.945 44.446 1.00 93.62 209 ALA A C 1
ATOM 1605 O O . ALA A 1 209 ? -24.660 2.768 45.564 1.00 93.62 209 ALA A O 1
ATOM 1606 N N . ALA A 1 210 ? -24.325 4.094 43.778 1.00 93.31 210 ALA A N 1
ATOM 1607 C CA . ALA A 1 210 ? -25.075 5.234 44.302 1.00 93.31 210 ALA A CA 1
ATOM 1608 C C . ALA A 1 210 ? -26.571 4.918 44.479 1.00 93.31 210 ALA A C 1
ATOM 1610 O O . ALA A 1 210 ? -27.149 5.251 45.515 1.00 93.31 210 ALA A O 1
ATOM 1611 N N . GLU A 1 211 ? -27.189 4.232 43.513 1.00 94.06 211 GLU A N 1
ATOM 1612 C CA . GLU A 1 211 ? -28.586 3.783 43.602 1.00 94.06 211 GLU A CA 1
ATOM 1613 C C . GLU A 1 211 ? -28.805 2.818 44.770 1.00 94.06 211 GLU A C 1
ATOM 1615 O O . GLU A 1 211 ? -29.757 2.988 45.536 1.00 94.06 211 GLU A O 1
ATOM 1620 N N . LYS A 1 212 ? -27.901 1.848 44.960 1.00 94.00 212 LYS A N 1
ATOM 1621 C CA . LYS A 1 212 ? -27.972 0.906 46.085 1.00 94.00 212 LYS A CA 1
ATOM 1622 C C . LYS A 1 212 ? -27.891 1.631 47.430 1.00 94.00 212 LYS A C 1
ATOM 1624 O O . LYS A 1 212 ? -28.713 1.382 48.309 1.00 94.00 212 LYS A O 1
ATOM 1629 N N . LEU A 1 213 ? -26.958 2.573 47.566 1.00 93.38 213 LEU A N 1
ATOM 1630 C CA . LEU A 1 213 ? -26.790 3.355 48.792 1.00 93.38 213 LEU A CA 1
ATOM 1631 C C . LEU A 1 213 ? -28.010 4.250 49.079 1.00 93.38 213 LEU A C 1
ATOM 1633 O O . LEU A 1 213 ? -28.418 4.402 50.230 1.00 93.38 213 LEU A O 1
ATOM 1637 N N . ALA A 1 214 ? -28.633 4.816 48.042 1.00 93.12 214 ALA A N 1
ATOM 1638 C CA . ALA A 1 214 ? -29.876 5.573 48.182 1.00 93.12 214 ALA A CA 1
ATOM 1639 C C . ALA A 1 214 ? -31.059 4.683 48.608 1.00 93.12 214 ALA A C 1
ATOM 1641 O O . ALA A 1 214 ? -31.875 5.098 49.434 1.00 93.12 214 ALA A O 1
ATOM 1642 N N . ALA A 1 215 ? -31.149 3.458 48.081 1.00 92.75 215 ALA A N 1
ATOM 1643 C CA . ALA A 1 215 ? -32.172 2.490 48.474 1.00 92.75 215 ALA A CA 1
ATOM 1644 C C . ALA A 1 215 ? -32.010 2.038 49.936 1.00 92.75 215 ALA A C 1
ATOM 1646 O O . ALA A 1 215 ? -32.994 2.018 50.676 1.00 92.75 215 ALA A O 1
ATOM 1647 N N . GLU A 1 216 ? -30.781 1.752 50.376 1.00 93.44 216 GLU A N 1
ATOM 1648 C CA . GLU A 1 216 ? -30.479 1.397 51.771 1.00 93.44 216 GLU A CA 1
ATOM 1649 C C . GLU A 1 216 ? -30.846 2.529 52.742 1.00 93.44 216 GLU A C 1
ATOM 1651 O O . GLU A 1 216 ? -31.492 2.275 53.760 1.00 93.44 216 GLU A O 1
ATOM 1656 N N . LYS A 1 217 ? -30.533 3.789 52.402 1.00 92.75 217 LYS A N 1
ATOM 1657 C CA . LYS A 1 217 ? -30.943 4.955 53.208 1.00 92.75 217 LYS A CA 1
ATOM 1658 C C . LYS A 1 217 ? -32.462 5.061 53.348 1.00 92.75 217 LYS A C 1
ATOM 1660 O O . LYS A 1 217 ? -32.960 5.189 54.463 1.00 92.75 217 LYS A O 1
ATOM 1665 N N . ARG A 1 218 ? -33.205 4.936 52.242 1.00 92.56 218 ARG A N 1
ATOM 1666 C CA . ARG A 1 218 ? -34.681 4.962 52.264 1.00 92.56 218 ARG A CA 1
ATOM 1667 C C . ARG A 1 218 ? -35.270 3.829 53.106 1.00 92.56 218 ARG A C 1
ATOM 1669 O O . ARG A 1 218 ? -36.267 4.035 53.794 1.00 92.56 218 ARG A O 1
ATOM 1676 N N . ALA A 1 219 ? -34.675 2.637 53.051 1.00 92.69 219 ALA A N 1
ATOM 1677 C CA . ALA A 1 219 ? -35.105 1.507 53.870 1.00 92.69 219 ALA A CA 1
ATOM 1678 C C . ALA A 1 219 ? -34.876 1.779 55.366 1.00 92.69 219 ALA A C 1
ATOM 1680 O O . ALA A 1 219 ? -35.782 1.554 56.169 1.00 92.69 219 ALA A O 1
ATOM 1681 N N . ALA A 1 220 ? -33.712 2.323 55.734 1.00 92.06 220 ALA A N 1
ATOM 1682 C CA . ALA A 1 220 ? -33.402 2.696 57.113 1.00 92.06 220 ALA A CA 1
ATOM 1683 C C . ALA A 1 220 ? -34.346 3.788 57.653 1.00 92.06 220 ALA A C 1
ATOM 1685 O O . ALA A 1 220 ? -34.845 3.664 58.772 1.00 92.06 220 ALA A O 1
ATOM 1686 N N . GLU A 1 221 ? -34.647 4.815 56.852 1.00 93.00 221 GLU A N 1
ATOM 1687 C CA . GLU A 1 221 ? -35.599 5.878 57.210 1.00 93.00 221 GLU A CA 1
ATOM 1688 C C . GLU A 1 221 ? -37.016 5.335 57.441 1.00 93.00 221 GLU A C 1
ATOM 1690 O O . GLU A 1 221 ? -37.647 5.675 58.443 1.00 93.00 221 GLU A O 1
ATOM 1695 N N . LYS A 1 222 ? -37.505 4.443 56.567 1.00 92.75 222 LYS A N 1
ATOM 1696 C CA . LYS A 1 222 ? -38.805 3.773 56.756 1.00 92.75 222 LYS A CA 1
ATOM 1697 C C . LYS A 1 222 ? -38.862 2.994 58.067 1.00 92.75 222 LYS A C 1
ATOM 1699 O O . LYS A 1 222 ? -39.834 3.112 58.807 1.00 92.75 222 LYS A O 1
ATOM 1704 N N . LEU A 1 223 ? -37.813 2.229 58.358 1.00 92.12 223 LEU A N 1
ATOM 1705 C CA . LEU A 1 223 ? -37.740 1.386 59.550 1.00 92.12 223 LEU A CA 1
ATOM 1706 C C . LEU A 1 223 ? -37.676 2.237 60.832 1.00 92.12 223 LEU A C 1
ATOM 1708 O O . LEU A 1 223 ? -38.289 1.896 61.843 1.00 92.12 223 LEU A O 1
ATOM 1712 N N . ALA A 1 224 ? -36.989 3.384 60.787 1.00 91.62 224 ALA A N 1
ATOM 1713 C CA . ALA A 1 224 ? -36.995 4.361 61.874 1.00 91.62 224 ALA A CA 1
ATOM 1714 C C . ALA A 1 224 ? -38.385 4.989 62.085 1.00 91.62 224 ALA A C 1
ATOM 1716 O O . ALA A 1 224 ? -38.836 5.105 63.226 1.00 91.62 224 ALA A O 1
ATOM 1717 N N . ALA A 1 225 ? -39.088 5.343 61.003 1.00 90.94 225 ALA A N 1
ATOM 1718 C CA . ALA A 1 225 ? -40.440 5.894 61.072 1.00 90.94 225 ALA A CA 1
ATOM 1719 C C . ALA A 1 225 ? -41.458 4.888 61.644 1.00 90.94 225 ALA A C 1
ATOM 1721 O O . ALA A 1 225 ? -42.272 5.264 62.489 1.00 90.94 225 ALA A O 1
ATOM 1722 N N . GLU A 1 226 ? -41.388 3.612 61.249 1.00 92.00 226 GLU A N 1
ATOM 1723 C CA . GLU A 1 226 ? -42.233 2.547 61.812 1.00 92.00 226 GLU A CA 1
ATOM 1724 C C . GLU A 1 226 ? -41.994 2.346 63.311 1.00 92.00 226 GLU A C 1
ATOM 1726 O O . GLU A 1 226 ? -42.956 2.244 64.073 1.00 92.00 226 GLU A O 1
ATOM 1731 N N . LYS A 1 227 ? -40.731 2.348 63.762 1.00 90.94 227 LYS A N 1
ATOM 1732 C CA . LYS A 1 227 ? -40.404 2.258 65.196 1.00 90.94 227 LYS A CA 1
ATOM 1733 C C . LYS A 1 227 ? -41.004 3.417 65.991 1.00 90.94 227 LYS A C 1
ATOM 1735 O O . LYS A 1 227 ? -41.637 3.183 67.017 1.00 90.94 227 LYS A O 1
ATOM 1740 N N . LEU A 1 228 ? -40.865 4.644 65.487 1.00 90.81 228 LEU A N 1
ATOM 1741 C CA . LEU A 1 228 ? -41.454 5.843 66.094 1.00 90.81 228 LEU A CA 1
ATOM 1742 C C . LEU A 1 228 ? -42.987 5.769 66.158 1.00 90.81 228 LEU A C 1
ATOM 1744 O O . LEU A 1 228 ? -43.586 6.168 67.156 1.00 90.81 228 LEU A O 1
ATOM 1748 N N . ALA A 1 229 ? -43.634 5.257 65.108 1.00 91.19 229 ALA A N 1
ATOM 1749 C CA . ALA A 1 229 ? -45.081 5.065 65.091 1.00 91.19 229 ALA A CA 1
ATOM 1750 C C . ALA A 1 229 ? -45.529 4.012 66.119 1.00 91.19 229 ALA A C 1
ATOM 1752 O O . ALA A 1 229 ? -46.487 4.247 66.857 1.00 91.19 229 ALA A O 1
ATOM 1753 N N . ALA A 1 230 ? -44.815 2.886 66.217 1.00 90.62 230 ALA A N 1
ATOM 1754 C CA . ALA A 1 230 ? -45.096 1.838 67.196 1.00 90.62 230 ALA A CA 1
ATOM 1755 C C . ALA A 1 230 ? -44.926 2.332 68.644 1.00 90.62 230 ALA A C 1
ATOM 1757 O O . ALA A 1 230 ? -45.768 2.039 69.493 1.00 90.62 230 ALA A O 1
ATOM 1758 N N . GLU A 1 231 ? -43.884 3.120 68.919 1.00 90.88 231 GLU A N 1
ATOM 1759 C CA . GLU A 1 231 ? -43.631 3.702 70.241 1.00 90.88 231 GLU A CA 1
ATOM 1760 C C . GLU A 1 231 ? -44.733 4.689 70.655 1.00 90.88 231 GLU A C 1
ATOM 1762 O O . GLU A 1 231 ? -45.251 4.606 71.770 1.00 90.88 231 GLU A O 1
ATOM 1767 N N . LYS A 1 232 ? -45.177 5.562 69.737 1.00 90.38 232 LYS A N 1
ATOM 1768 C CA . LYS A 1 232 ? -46.320 6.461 69.977 1.00 90.38 232 LYS A CA 1
ATOM 1769 C C . LYS A 1 232 ? -47.597 5.690 70.304 1.00 90.38 232 LYS A C 1
ATOM 1771 O O . LYS A 1 232 ? -48.294 6.035 71.254 1.00 90.38 232 LYS A O 1
ATOM 1776 N N . LEU A 1 233 ? -47.877 4.631 69.547 1.00 91.06 233 LEU A N 1
ATOM 1777 C CA . LEU A 1 233 ? -49.074 3.809 69.730 1.00 91.06 233 LEU A CA 1
ATOM 1778 C C . LEU A 1 233 ? -49.030 3.036 71.060 1.00 91.06 233 LEU A C 1
ATOM 1780 O O . LEU A 1 233 ? -50.053 2.882 71.728 1.00 91.06 233 LEU A O 1
ATOM 1784 N N . ALA A 1 234 ? -47.844 2.592 71.488 1.00 90.00 234 ALA A N 1
ATOM 1785 C CA . ALA A 1 234 ? -47.640 2.006 72.810 1.00 90.00 234 ALA A CA 1
ATOM 1786 C C . ALA A 1 234 ? -47.866 3.032 73.935 1.00 90.00 234 ALA A C 1
ATOM 1788 O O . ALA A 1 234 ? -48.570 2.728 74.899 1.00 90.00 234 ALA A O 1
ATOM 1789 N N . ALA A 1 235 ? -47.337 4.252 73.797 1.00 88.81 235 ALA A N 1
ATOM 1790 C CA . ALA A 1 235 ? -47.530 5.326 74.772 1.00 88.81 235 ALA A CA 1
ATOM 1791 C C . ALA A 1 235 ? -49.009 5.734 74.910 1.00 88.81 235 ALA A C 1
ATOM 1793 O O . ALA A 1 235 ? -49.496 5.913 76.028 1.00 88.81 235 ALA A O 1
ATOM 1794 N N . GLU A 1 236 ? -49.743 5.821 73.798 1.00 90.06 236 GLU A N 1
ATOM 1795 C CA . GLU A 1 236 ? -51.174 6.144 73.787 1.00 90.06 236 GLU A CA 1
ATOM 1796 C C . GLU A 1 236 ? -52.013 5.063 74.487 1.00 90.06 236 GLU A C 1
ATOM 1798 O O . GLU A 1 236 ? -52.864 5.383 75.320 1.00 90.06 236 GLU A O 1
ATOM 1803 N N . LYS A 1 237 ? -51.724 3.777 74.238 1.00 89.44 237 LYS A N 1
ATOM 1804 C CA . LYS A 1 237 ? -52.365 2.660 74.956 1.00 89.44 237 LYS A CA 1
ATOM 1805 C C . LYS A 1 237 ? -52.130 2.736 76.463 1.00 89.44 237 LYS A C 1
ATOM 1807 O O . LYS A 1 237 ? -53.069 2.571 77.238 1.00 89.44 237 LYS A O 1
ATOM 1812 N N . LEU A 1 238 ? -50.895 3.025 76.871 1.00 89.62 238 LEU A N 1
ATOM 1813 C CA . LEU A 1 238 ? -50.512 3.141 78.280 1.00 89.62 238 LEU A CA 1
ATOM 1814 C C . LEU A 1 238 ? -51.218 4.332 78.955 1.00 89.62 238 LEU A C 1
ATOM 1816 O O . LEU A 1 238 ? -51.658 4.232 80.101 1.00 89.62 238 LEU A O 1
ATOM 1820 N N . ALA A 1 239 ? -51.383 5.448 78.239 1.00 89.25 239 ALA A N 1
ATOM 1821 C CA . ALA A 1 239 ? -52.159 6.596 78.709 1.00 89.25 239 ALA A CA 1
ATOM 1822 C C . ALA A 1 239 ? -53.656 6.263 78.858 1.00 89.25 239 ALA A C 1
ATOM 1824 O O . ALA A 1 239 ? -54.256 6.590 79.885 1.00 89.25 239 ALA A O 1
ATOM 1825 N N . ALA A 1 240 ? -54.249 5.568 77.883 1.00 88.44 240 ALA A N 1
ATOM 1826 C CA . ALA A 1 240 ? -55.645 5.136 77.939 1.00 88.44 240 ALA A CA 1
ATOM 1827 C C . ALA A 1 240 ? -55.910 4.163 79.103 1.00 88.44 240 ALA A C 1
ATOM 1829 O O . ALA A 1 240 ? -56.922 4.286 79.795 1.00 88.44 240 ALA A O 1
ATOM 1830 N N . GLU A 1 241 ? -54.987 3.232 79.363 1.00 89.12 241 GLU A N 1
ATOM 1831 C CA . GLU A 1 241 ? -55.082 2.286 80.479 1.00 89.12 241 GLU A CA 1
ATOM 1832 C C . GLU A 1 241 ? -55.022 2.993 81.841 1.00 89.12 241 GLU A C 1
ATOM 1834 O O . GLU A 1 241 ? -55.857 2.726 82.710 1.00 89.12 241 GLU A O 1
ATOM 1839 N N . LYS A 1 242 ? -54.106 3.959 82.010 1.00 88.62 242 LYS A N 1
ATOM 1840 C CA . LYS A 1 242 ? -54.039 4.797 83.221 1.00 88.62 242 LYS A CA 1
ATOM 1841 C C . LYS A 1 242 ? -55.347 5.550 83.463 1.00 88.62 242 LYS A C 1
ATOM 1843 O O . LYS A 1 242 ? -55.864 5.528 84.577 1.00 88.62 242 LYS A O 1
ATOM 1848 N N . LEU A 1 243 ? -55.912 6.153 82.417 1.00 88.62 243 LEU A N 1
ATOM 1849 C CA . LEU A 1 243 ? -57.165 6.905 82.508 1.00 88.62 243 LEU A CA 1
ATOM 1850 C C . LEU A 1 243 ? -58.360 5.996 82.852 1.00 88.62 243 LEU A C 1
ATOM 1852 O O . LEU A 1 243 ? -59.250 6.381 83.611 1.00 88.62 243 LEU A O 1
ATOM 1856 N N . ALA A 1 244 ? -58.377 4.763 82.336 1.00 88.12 244 ALA A N 1
ATOM 1857 C CA . ALA A 1 244 ? -59.379 3.761 82.695 1.00 88.12 244 ALA A CA 1
ATOM 1858 C C . ALA A 1 244 ? -59.242 3.291 84.156 1.00 88.12 244 ALA A C 1
ATOM 1860 O O . ALA A 1 244 ? -60.252 3.113 84.843 1.00 88.12 244 ALA A O 1
ATOM 1861 N N . ALA A 1 245 ? -58.013 3.113 84.650 1.00 86.75 245 ALA A N 1
ATOM 1862 C CA . ALA A 1 245 ? -57.750 2.765 86.045 1.00 86.75 245 ALA A CA 1
ATOM 1863 C C . ALA A 1 245 ? -58.192 3.881 87.008 1.00 86.75 245 ALA A C 1
ATOM 1865 O O . ALA A 1 245 ? -58.836 3.596 88.018 1.00 86.75 245 ALA A O 1
ATOM 1866 N N . GLU A 1 246 ? -57.923 5.143 86.665 1.00 87.81 246 GLU A N 1
ATOM 1867 C CA . GLU A 1 246 ? -58.342 6.310 87.448 1.00 87.81 246 GLU A CA 1
ATOM 1868 C C . GLU A 1 246 ? -59.873 6.430 87.525 1.00 87.81 246 GLU A C 1
ATOM 1870 O O . GLU A 1 246 ? -60.428 6.592 88.613 1.00 87.81 246 GLU A O 1
ATOM 1875 N N . LYS A 1 247 ? -60.581 6.233 86.401 1.00 87.50 247 LYS A N 1
ATOM 1876 C CA . LYS A 1 247 ? -62.056 6.186 86.384 1.00 87.50 247 LYS A CA 1
ATOM 1877 C C . LYS A 1 247 ? -62.613 5.092 87.294 1.00 87.50 247 LYS A C 1
ATOM 1879 O O . LYS A 1 247 ? -63.512 5.362 88.087 1.00 87.50 247 LYS A O 1
ATOM 1884 N N . ARG A 1 248 ? -62.054 3.877 87.234 1.00 88.12 248 ARG A N 1
ATOM 1885 C CA . ARG A 1 248 ? -62.456 2.768 88.122 1.00 88.12 248 ARG A CA 1
ATOM 1886 C C . ARG A 1 248 ? -62.211 3.091 89.596 1.00 88.12 248 ARG A C 1
ATOM 1888 O O . ARG A 1 248 ? -63.023 2.719 90.441 1.00 88.12 248 ARG A O 1
ATOM 1895 N N . ALA A 1 249 ? -61.104 3.761 89.918 1.00 87.06 249 ALA A N 1
ATOM 1896 C CA . ALA A 1 249 ? -60.817 4.195 91.282 1.00 87.06 249 ALA A CA 1
ATOM 1897 C C . ALA A 1 249 ? -61.846 5.231 91.766 1.00 87.06 249 ALA A C 1
ATOM 1899 O O . ALA A 1 249 ? -62.388 5.082 92.861 1.00 87.06 249 ALA A O 1
ATOM 1900 N N . ALA A 1 250 ? -62.182 6.221 90.933 1.00 86.12 250 ALA A N 1
ATOM 1901 C CA . ALA A 1 250 ? -63.201 7.223 91.244 1.00 86.12 250 ALA A CA 1
ATOM 1902 C C . ALA A 1 250 ? -64.599 6.607 91.443 1.00 86.12 250 ALA A C 1
ATOM 1904 O O . ALA A 1 250 ? -65.298 6.966 92.391 1.00 86.12 250 ALA A O 1
ATOM 1905 N N . GLU A 1 251 ? -64.997 5.645 90.602 1.00 87.00 251 GLU A N 1
ATOM 1906 C CA . GLU A 1 251 ? -66.268 4.919 90.744 1.00 87.00 251 GLU A CA 1
ATOM 1907 C C . GLU A 1 251 ? -66.346 4.123 92.051 1.00 87.00 251 GLU A C 1
ATOM 1909 O O . GLU A 1 251 ? -67.362 4.191 92.747 1.00 87.00 251 GLU A O 1
ATOM 1914 N N . LYS A 1 252 ? -65.272 3.411 92.426 1.00 87.38 252 LYS A N 1
ATOM 1915 C CA . LYS A 1 252 ? -65.200 2.702 93.716 1.00 87.38 252 LYS A CA 1
ATOM 1916 C C . LYS A 1 252 ? -65.369 3.660 94.892 1.00 87.38 252 LYS A C 1
ATOM 1918 O O . LYS A 1 252 ? -66.172 3.398 95.781 1.00 87.38 252 LYS A O 1
ATOM 1923 N N . LEU A 1 253 ? -64.670 4.791 94.858 1.00 86.31 253 LEU A N 1
ATOM 1924 C CA . LEU A 1 253 ? -64.710 5.801 95.916 1.00 86.31 253 LEU A CA 1
ATOM 1925 C C . LEU A 1 253 ? -66.106 6.445 96.028 1.00 86.31 253 LEU A C 1
ATOM 1927 O O . LEU A 1 253 ? -66.600 6.699 97.126 1.00 86.31 253 LEU A O 1
ATOM 1931 N N . ALA A 1 254 ? -66.791 6.657 94.899 1.00 85.38 254 ALA A N 1
ATOM 1932 C CA . ALA A 1 254 ? -68.182 7.107 94.879 1.00 85.38 254 ALA A CA 1
ATOM 1933 C C . ALA A 1 254 ? -69.155 6.051 95.439 1.00 85.38 254 ALA A C 1
ATOM 1935 O O . ALA A 1 254 ? -70.099 6.401 96.153 1.00 85.38 254 ALA A O 1
ATOM 1936 N N . ALA A 1 255 ? -68.934 4.765 95.147 1.00 84.00 255 ALA A N 1
ATOM 1937 C CA . ALA A 1 255 ? -69.731 3.670 95.696 1.00 84.00 255 ALA A CA 1
ATOM 1938 C C . ALA A 1 255 ? -69.552 3.531 97.218 1.00 84.00 255 ALA A C 1
ATOM 1940 O O . ALA A 1 255 ? -70.546 3.392 97.931 1.00 84.00 255 ALA A O 1
ATOM 1941 N N . GLU A 1 256 ? -68.321 3.644 97.725 1.00 85.31 256 GLU A N 1
ATOM 1942 C CA . GLU A 1 256 ? -68.026 3.649 99.165 1.00 85.31 256 GLU A CA 1
ATOM 1943 C C . GLU A 1 256 ? -68.700 4.822 99.884 1.00 85.31 256 GLU A C 1
ATOM 1945 O O . GLU A 1 256 ? -69.338 4.618 100.917 1.00 85.31 256 GLU A O 1
ATOM 1950 N N . LYS A 1 257 ? -68.648 6.036 99.314 1.00 84.56 257 LYS A N 1
ATOM 1951 C CA . LYS A 1 257 ? -69.362 7.202 99.866 1.00 84.56 257 LYS A CA 1
ATOM 1952 C C . LYS A 1 257 ? -70.868 6.961 99.962 1.00 84.56 257 LYS A C 1
ATOM 1954 O O . LYS A 1 257 ? -71.450 7.185 101.019 1.00 84.56 257 LYS A O 1
ATOM 1959 N N . ARG A 1 258 ? -71.492 6.434 98.901 1.00 84.62 258 ARG A N 1
ATOM 1960 C CA . ARG A 1 258 ? -72.924 6.079 98.911 1.00 84.62 258 ARG A CA 1
ATOM 1961 C C . ARG A 1 258 ? -73.253 5.009 99.954 1.00 84.62 258 ARG A C 1
ATOM 1963 O O . ARG A 1 258 ? -74.315 5.065 100.568 1.00 84.62 258 ARG A O 1
ATOM 1970 N N . ALA A 1 259 ? -72.373 4.027 100.152 1.00 83.56 259 ALA A N 1
ATOM 1971 C CA . ALA A 1 259 ? -72.552 3.003 101.179 1.00 83.56 259 ALA A CA 1
ATOM 1972 C C . ALA A 1 259 ? -72.462 3.599 102.595 1.00 83.56 259 ALA A C 1
ATOM 1974 O O . ALA A 1 259 ? -73.299 3.287 103.441 1.00 83.56 259 ALA A O 1
ATOM 1975 N N . ALA A 1 260 ? -71.506 4.501 102.835 1.00 81.94 260 ALA A N 1
ATOM 1976 C CA . ALA A 1 260 ? -71.368 5.213 104.104 1.00 81.94 260 ALA A CA 1
ATOM 1977 C C . ALA A 1 260 ? -72.579 6.116 104.403 1.00 81.94 260 ALA A C 1
ATOM 1979 O O . ALA A 1 260 ? -73.079 6.109 105.527 1.00 81.94 260 ALA A O 1
ATOM 1980 N N . GLU A 1 261 ? -73.097 6.839 103.404 1.00 82.56 261 GLU A N 1
ATOM 1981 C CA . GLU A 1 261 ? -74.319 7.649 103.531 1.00 82.56 261 GLU A CA 1
ATOM 1982 C C . GLU A 1 261 ? -75.545 6.794 103.872 1.00 82.56 261 GLU A C 1
ATOM 1984 O O . GLU A 1 261 ? -76.313 7.154 104.765 1.00 82.56 261 GLU A O 1
ATOM 1989 N N . LYS A 1 262 ? -75.715 5.634 103.219 1.00 83.00 262 LYS A N 1
ATOM 1990 C CA . LYS A 1 262 ? -76.792 4.685 103.550 1.00 83.00 262 LYS A CA 1
ATOM 1991 C C . LYS A 1 262 ? -76.694 4.186 104.990 1.00 83.00 262 LYS A C 1
ATOM 1993 O O . LYS A 1 262 ? -77.689 4.228 105.706 1.00 83.00 262 LYS A O 1
ATOM 1998 N N . LEU A 1 263 ? -75.502 3.779 105.428 1.00 80.38 263 LEU A N 1
ATOM 1999 C CA . LEU A 1 263 ? -75.250 3.355 106.810 1.00 80.38 263 LEU A CA 1
ATOM 2000 C C . LEU A 1 263 ? -75.551 4.470 107.822 1.00 80.38 263 LEU A C 1
ATOM 2002 O O . LEU A 1 263 ? -76.119 4.208 108.881 1.00 80.38 263 LEU A O 1
ATOM 2006 N N . ALA A 1 264 ? -75.191 5.718 107.510 1.00 78.12 264 ALA A N 1
ATOM 2007 C CA . ALA A 1 264 ? -75.509 6.866 108.356 1.00 78.12 264 ALA A CA 1
ATOM 2008 C C . ALA A 1 264 ? -77.026 7.122 108.432 1.00 78.12 264 ALA A C 1
ATOM 2010 O O . ALA A 1 264 ? -77.552 7.369 109.517 1.00 78.12 264 ALA A O 1
ATOM 2011 N N . ALA A 1 265 ? -77.739 7.009 107.307 1.00 78.19 265 ALA A N 1
ATOM 2012 C CA . ALA A 1 265 ? -79.194 7.137 107.262 1.00 78.19 265 ALA A CA 1
ATOM 2013 C C . ALA A 1 265 ? -79.906 6.021 108.050 1.00 78.19 265 ALA A C 1
ATOM 2015 O O . ALA A 1 265 ? -80.844 6.307 108.793 1.00 78.19 265 ALA A O 1
ATOM 2016 N N . GLU A 1 266 ? -79.441 4.772 107.949 1.00 78.19 266 GLU A N 1
ATOM 2017 C CA . GLU A 1 266 ? -79.959 3.643 108.736 1.00 78.19 266 GLU A CA 1
ATOM 2018 C C . GLU A 1 266 ? -79.738 3.842 110.240 1.00 78.19 266 GLU A C 1
ATOM 2020 O O . GLU A 1 266 ? -80.662 3.626 111.025 1.00 78.19 266 GLU A O 1
ATOM 2025 N N . LYS A 1 267 ? -78.554 4.319 110.654 1.00 77.25 267 LYS A N 1
ATOM 2026 C CA . LYS A 1 267 ? -78.287 4.663 112.062 1.00 77.25 267 LYS A CA 1
ATOM 2027 C C . LYS A 1 267 ? -79.229 5.750 112.576 1.00 77.25 267 LYS A C 1
ATOM 2029 O O . LYS A 1 267 ? -79.827 5.574 113.631 1.00 77.25 267 LYS A O 1
ATOM 2034 N N . MET A 1 268 ? -79.417 6.826 111.812 1.00 75.31 268 MET A N 1
ATOM 2035 C CA . MET A 1 268 ? -80.355 7.904 112.157 1.00 75.31 268 MET A CA 1
ATOM 2036 C C . MET A 1 268 ? -81.803 7.400 112.257 1.00 75.31 268 MET A C 1
ATOM 2038 O O . MET A 1 268 ? -82.552 7.827 113.136 1.00 75.31 268 MET A O 1
ATOM 2042 N N . ALA A 1 269 ? -82.215 6.480 111.379 1.00 74.38 269 ALA A N 1
ATOM 2043 C CA . ALA A 1 269 ? -83.534 5.854 111.448 1.00 74.38 269 ALA A CA 1
ATOM 2044 C C . ALA A 1 269 ? -83.685 4.972 112.700 1.00 74.38 269 ALA A C 1
ATOM 2046 O O . ALA A 1 269 ? -84.714 5.042 113.371 1.00 74.38 269 ALA A O 1
ATOM 2047 N N . ALA A 1 270 ? -82.657 4.192 113.050 1.00 74.25 270 ALA A N 1
ATOM 2048 C CA . ALA A 1 270 ? -82.638 3.372 114.260 1.00 74.25 270 ALA A CA 1
ATOM 2049 C C . ALA A 1 270 ? -82.668 4.222 115.544 1.00 74.25 270 ALA A C 1
ATOM 2051 O O . ALA A 1 270 ? -83.412 3.895 116.468 1.00 74.25 270 ALA A O 1
ATOM 2052 N N . GLU A 1 271 ? -81.926 5.333 115.592 1.00 73.94 271 GLU A N 1
ATOM 2053 C CA . GLU A 1 271 ? -81.962 6.286 116.710 1.00 73.94 271 GLU A CA 1
ATOM 2054 C C . GLU A 1 271 ? -83.337 6.945 116.861 1.00 73.94 271 GLU A C 1
ATOM 2056 O O . GLU A 1 271 ? -83.849 7.028 117.977 1.00 73.94 271 GLU A O 1
ATOM 2061 N N . LYS A 1 272 ? -83.984 7.348 115.756 1.00 73.38 272 LYS A N 1
ATOM 2062 C CA . LYS A 1 272 ? -85.366 7.859 115.793 1.00 73.38 272 LYS A CA 1
ATOM 2063 C C . LYS A 1 272 ? -86.350 6.825 116.335 1.00 73.38 272 LYS A C 1
ATOM 2065 O O . LYS A 1 272 ? -87.155 7.160 117.196 1.00 73.38 272 LYS A O 1
ATOM 2070 N N . LEU A 1 273 ? -86.252 5.574 115.883 1.00 71.06 273 LEU A N 1
ATOM 2071 C CA . LEU A 1 273 ? -87.072 4.461 116.379 1.00 71.06 273 LEU A CA 1
ATOM 2072 C C . LEU A 1 273 ? -86.841 4.193 117.874 1.00 71.06 273 LEU A C 1
ATOM 2074 O O . LEU A 1 273 ? -87.788 3.910 118.606 1.00 71.06 273 LEU A O 1
ATOM 2078 N N . ALA A 1 274 ? -85.596 4.289 118.343 1.00 69.81 274 ALA A N 1
ATOM 2079 C CA . ALA A 1 274 ? -85.269 4.159 119.761 1.00 69.81 274 ALA A CA 1
ATOM 2080 C C . ALA A 1 274 ? -85.826 5.330 120.588 1.00 69.81 274 ALA A C 1
ATOM 2082 O O . ALA A 1 274 ? -86.367 5.108 121.671 1.00 69.81 274 ALA A O 1
ATOM 2083 N N . ALA A 1 275 ? -85.755 6.559 120.068 1.00 69.31 275 ALA A N 1
ATOM 2084 C CA . ALA A 1 275 ? -86.334 7.740 120.702 1.00 69.31 275 ALA A CA 1
ATOM 2085 C C . ALA A 1 275 ? -87.871 7.677 120.763 1.00 69.31 275 ALA A C 1
ATOM 2087 O O . ALA A 1 275 ? -88.443 7.999 121.802 1.00 69.31 275 ALA A O 1
ATOM 2088 N N . GLU A 1 276 ? -88.542 7.207 119.705 1.00 67.88 276 GLU A N 1
ATOM 2089 C CA . GLU A 1 276 ? -89.992 6.956 119.712 1.00 67.88 276 GLU A CA 1
ATOM 2090 C C . GLU A 1 276 ? -90.381 5.873 120.720 1.00 67.88 276 GLU A C 1
ATOM 2092 O O . GLU A 1 276 ? -91.347 6.052 121.458 1.00 67.88 276 GLU A O 1
ATOM 2097 N N . LYS A 1 277 ? -89.615 4.777 120.813 1.00 66.56 277 LYS A N 1
ATOM 2098 C CA . LYS A 1 277 ? -89.845 3.746 121.837 1.00 66.56 277 LYS A CA 1
ATOM 2099 C C . LYS A 1 277 ? -89.690 4.300 123.249 1.00 66.56 277 LYS A C 1
ATOM 2101 O O . LYS A 1 277 ? -90.561 4.054 124.071 1.00 66.56 277 LYS A O 1
ATOM 2106 N N . LEU A 1 278 ? -88.647 5.087 123.517 1.00 64.12 278 LEU A N 1
ATOM 2107 C CA . LEU A 1 278 ? -88.455 5.764 124.806 1.00 64.12 278 LEU A CA 1
ATOM 2108 C C . LEU A 1 278 ? -89.574 6.771 125.113 1.00 64.12 278 LEU A C 1
ATOM 2110 O O . LEU A 1 278 ? -89.982 6.901 126.265 1.00 64.12 278 LEU A O 1
ATOM 2114 N N . ALA A 1 279 ? -90.086 7.480 124.106 1.00 60.66 279 ALA A N 1
ATOM 2115 C CA . ALA A 1 279 ? -91.231 8.374 124.267 1.00 60.66 279 ALA A CA 1
ATOM 2116 C C . ALA A 1 279 ? -92.522 7.594 124.573 1.00 60.66 279 ALA A C 1
ATOM 2118 O O . ALA A 1 279 ? -93.277 7.993 125.458 1.00 60.66 279 ALA A O 1
ATOM 2119 N N . ALA A 1 280 ? -92.745 6.456 123.909 1.00 60.00 280 ALA A N 1
ATOM 2120 C CA . ALA A 1 280 ? -93.862 5.557 124.192 1.00 60.00 280 ALA A CA 1
ATOM 2121 C C . ALA A 1 280 ? -93.753 4.914 125.588 1.00 60.00 280 ALA A C 1
ATOM 2123 O O . ALA A 1 280 ? -94.758 4.788 126.281 1.00 60.00 280 ALA A O 1
ATOM 2124 N N . GLU A 1 281 ? -92.545 4.564 126.035 1.00 60.00 281 GLU A N 1
ATOM 2125 C CA . GLU A 1 281 ? -92.292 4.011 127.372 1.00 60.00 281 GLU A CA 1
ATOM 2126 C C . GLU A 1 281 ? -92.503 5.063 128.473 1.00 60.00 281 GLU A C 1
ATOM 2128 O O . GLU A 1 281 ? -93.076 4.758 129.516 1.00 60.00 281 GLU A O 1
ATOM 2133 N N . LYS A 1 282 ? -92.133 6.329 128.223 1.00 59.47 282 LYS A N 1
ATOM 2134 C CA . LYS A 1 282 ? -92.453 7.451 129.122 1.00 59.47 282 LYS A CA 1
ATOM 2135 C C . LYS A 1 282 ? -93.954 7.741 129.190 1.00 59.47 282 LYS A C 1
ATOM 2137 O O . LYS A 1 282 ? -94.463 7.933 130.288 1.00 59.47 282 LYS A O 1
ATOM 2142 N N . LEU A 1 283 ? -94.664 7.707 128.060 1.00 58.94 283 LEU A N 1
ATOM 2143 C CA . LEU A 1 283 ? -96.131 7.821 128.028 1.00 58.94 283 LEU A CA 1
ATOM 2144 C C . LEU A 1 283 ? -96.817 6.650 128.752 1.00 58.94 283 LEU A C 1
ATOM 2146 O O . LEU A 1 283 ? -97.820 6.848 129.432 1.00 58.94 283 LEU A O 1
ATOM 2150 N N . ALA A 1 284 ? -96.264 5.437 128.661 1.00 56.91 284 ALA A N 1
ATOM 2151 C CA . ALA A 1 284 ? -96.756 4.281 129.407 1.00 56.91 284 ALA A CA 1
ATOM 2152 C C . ALA A 1 284 ? -96.470 4.390 130.917 1.00 56.91 284 ALA A C 1
ATOM 2154 O O . ALA A 1 284 ? -97.307 3.988 131.723 1.00 56.91 284 ALA A O 1
ATOM 2155 N N . ALA A 1 285 ? -95.334 4.972 131.314 1.00 55.22 285 ALA A N 1
ATOM 2156 C CA . ALA A 1 285 ? -95.011 5.232 132.718 1.00 55.22 285 ALA A CA 1
ATOM 2157 C C . ALA A 1 285 ? -95.894 6.331 133.344 1.00 55.22 285 ALA A C 1
ATOM 2159 O O . ALA A 1 285 ? -96.178 6.275 134.537 1.00 55.22 285 ALA A O 1
ATOM 2160 N N . GLU A 1 286 ? -96.375 7.292 132.551 1.00 53.53 286 GLU A N 1
ATOM 2161 C CA . GLU A 1 286 ? -97.288 8.351 133.006 1.00 53.53 286 GLU A CA 1
ATOM 2162 C C . GLU A 1 286 ? -98.742 7.854 133.173 1.00 53.53 286 GLU A C 1
ATOM 2164 O O . GLU A 1 286 ? -99.480 8.366 134.008 1.00 53.53 286 GLU A O 1
ATOM 2169 N N . LEU A 1 287 ? -99.142 6.793 132.458 1.00 54.50 287 LEU A N 1
ATOM 2170 C CA . LEU A 1 287 ? -100.487 6.192 132.531 1.00 54.50 287 LEU A CA 1
ATOM 2171 C C . LEU A 1 287 ? -100.680 5.149 133.650 1.00 54.50 287 LEU A C 1
ATOM 2173 O O . LEU A 1 287 ? -101.813 4.748 133.906 1.00 54.50 287 LEU A O 1
ATOM 2177 N N . VAL A 1 288 ? -99.614 4.698 134.320 1.00 52.22 288 VAL A N 1
ATOM 2178 C CA . VAL A 1 288 ? -99.675 3.659 135.379 1.00 52.22 288 VAL A CA 1
ATOM 2179 C C . VAL A 1 288 ? -99.509 4.248 136.796 1.00 52.22 288 VAL A C 1
ATOM 2181 O O . VAL A 1 288 ? -99.576 3.520 137.784 1.00 52.22 288 VAL A O 1
ATOM 2184 N N . GLY A 1 289 ? -99.350 5.570 136.925 1.00 50.94 289 GLY A N 1
ATOM 2185 C CA . GLY A 1 289 ? -99.172 6.260 138.213 1.00 50.94 289 GLY A CA 1
ATOM 2186 C C . GLY A 1 289 ? -100.095 7.458 138.463 1.00 50.94 289 GLY A C 1
ATOM 2187 O O . GLY A 1 289 ? -99.738 8.299 139.288 1.00 50.94 289 GLY A O 1
ATOM 2188 N N . GLY A 1 290 ? -101.217 7.560 137.741 1.00 38.78 290 GLY A N 1
ATOM 2189 C CA . GLY A 1 290 ? -102.270 8.567 137.944 1.00 38.78 290 GLY A CA 1
ATOM 2190 C C . GLY A 1 290 ? -103.439 8.043 138.767 1.00 38.78 290 GLY A C 1
ATOM 2191 O O . GLY A 1 290 ? -103.818 6.870 138.552 1.00 38.78 290 GLY A O 1
#

Secondary structure (DSSP, 8-state):
----EEEEEEEEEEEEEEEEEEPTTSEEEEEEEEEEEEEEEEEETTEEEEEEEEEEEEEEEEEEEETTEEEESSHHHHHHHHHHHHHHHHHHT-HHHHHHHHHHHHHHSPTT-TTHHHHHHHHHHHHHHHHHHHHHHTT-HHHHHHHHHHHHHHGGGSTTHHHHHHHHHHHHHHHHHHHHHHHHHHHHHHHHHHHHHHHHHHHHHHHHHHHHHHHHHHHHHHHHHHHHHHHHHHHHHHHHHHHHHHHHHHHHHHHHHHHHHHHHHHHHHHHHHHHHHHHHHHHHHHHS--

Sequence (290 aa):
MLAAVAVPVLLSIKDKATKTELLPGGVTKYTTMTQTNTTARVLAGVFTLGFTELMTHYTESYHYFYGNEYLGETKNQAADAANKKALEFCSQGEFEEAKKLFNAAYHTCVSGSSDERKFENSRDATNIAVEGQNLLNNGKFSEAQAKFQEAYNLSDVSEVYSKFSSCKNAAQIEAEKLAAEKLAAEKLAAEKLAAEKRAAEKLAAQKRAAEKLAAEKRAAEKLAAEKLAAEKLAAEKLAAEKLAAEKRAAEKLAAEKRAAEKLAAEKMAAEKLAAEKLAAEKLAAELVGG

InterPro domains:
  IPR009970 Histone H1-like nucleoprotein HC2 [PF07382] (163-284)
  IPR011990 Tetratricopeptide-like helical domain superfamily [SSF48452] (73-155)

Foldseek 3Di:
DQDWDWDKDWDDKDDFDWDWDQFFLQKIKIKTKIKTWIWTWTDDPPDTDDTHDIDIDIDIWIWIDRVPHTQDGALQSNLVSLQVVLLVCLQVVVLVSSLSSLRSSLRSDDPPDPCNLQSVLSNVLSVLQVVLVVCVVVLVLVSSLVSLVVSLVSCPVYPSNVSSVVVNVVSVVSVVVVVVVVVVVVVVVVVVVVVVVVVVVVVVVVVVVVVVVVVVVVVVVVVVVVVVVVVVVVVVVVVVVVVVVVVVVVVVVVVVVVVVVVVVVVVVVVVVVVVVVVVVVVVVVVVVPD

Organism: NCBI:txid1234261

pLDDT: mean 81.41, std 13.18, range [38.78, 95.19]